Protein AF-A0A969EH02-F1 (afdb_monomer)

Radius of gyration: 20.76 Å; Cα contacts (8 Å, |Δi|>4): 161; chains: 1; bounding box: 49×37×55 Å

Solvent-accessible surface area (backbone atoms only — not comparable to full-atom values): 13096 Å² total; per-residue (Å²): 112,70,66,59,53,49,52,52,47,54,47,59,38,55,63,64,69,41,69,62,52,58,53,50,41,51,47,52,45,35,50,52,36,49,51,50,42,54,48,50,62,38,39,40,63,59,56,54,54,49,51,77,70,50,80,76,75,89,84,50,85,89,39,55,70,58,50,54,34,60,78,36,46,67,62,48,52,53,53,51,42,51,54,39,58,47,35,56,81,59,71,48,67,68,56,36,52,51,51,34,54,50,44,54,54,54,49,62,74,41,58,92,77,60,53,74,68,55,58,43,55,49,49,49,38,58,37,47,52,38,48,61,67,70,97,80,71,59,82,84,32,70,63,56,53,49,21,52,50,32,48,51,48,50,51,53,51,51,33,51,46,28,35,51,51,28,48,46,54,74,68,34,66,45,55,76,69,48,51,46,57,57,52,48,61,49,46,72,80,65,46,30,77,91,52,47,91,80,48,79,86,48,50,68,55,43,51,51,53,52,49,52,50,42,52,46,26,44,50,51,22,52,55,51,48,52,54,48,48,39,71,76,73,44,84,128

Sequence (236 aa):
MKDVKQKILNYCDFLWISQDIRLTSTWVVRLTYLFAICKILLSWPVSLNIVDISEFSQAKLYSFPLRWITERIELFLIVFIALMAFSIYRSSYLIKVIILLFGILYFRIHISIINGADAVVLALFSLAILLDPPKHYKPGSWPVFLSNSALLLARIHITTLYFVSGADKLLSAAWRSGKAIDYLSQIDYLFNPHLISIYPTHPIIHFVVAWVVILFELFFSWFGLNDFENLFFGPV

Foldseek 3Di:
DVVVVVVVLVVLLVCVPDPVLLVVLLVLLLVLLVVVLVVCQFQVVVLLVLLVPDPPPPPDPVCVVLVVCSVVVVVLSVVLNVLSVVCSVPNDLVSLVVNLVSLVSSCVSCVVPDDPVSVLSSVSSVLSSLCNDDPDDDRPDPSSVSNVVSVVCNLVVLLVSLQVVLVCCVVPPCNVVVVVLVVLLVCLVSTDPVCSVVDDNDSVVSVVVVVVSSVCSNVVSVVSVVVVCCSPVNDD

Secondary structure (DSSP, 8-state):
-HHHHHHHHHHHHHHHH-HHHHHHHHHHHHHHHHHHHHHHHHTHHHHHHHHHH----S--GGGHHHHHHHHTHHHHHHHHHHHHHHHHHS--HHHHHHHHHHHHHHHHHTTTT--HHHHHHHHHHHHHHHSS--TTPPTT-HHHHHHHHHHHHHHHHHHHHHHHHHHHHHHSHHHHTSHHHHHHHTGGGGS-TTTGGGS---HHHHHHHHHHHHHHHHHHHHHHHHHHHHHHH---

Mean predicted aligned error: 9.83 Å

Nearest PDB structures (foldseek):
  1jv6-assembly1_A  TM=2.685E-01  e=1.786E+00  Halobacterium salinarum
  6sxc-assembly1_A  TM=1.606E-01  e=7.418E+00  Magnetococcus marinus MC-1

Structure (mmCIF, N/CA/C/O backbone):
data_AF-A0A969EH02-F1
#
_entry.id   AF-A0A969EH02-F1
#
loop_
_atom_site.group_PDB
_atom_site.id
_atom_site.type_symbol
_atom_site.label_atom_id
_atom_site.label_alt_id
_atom_site.label_comp_id
_atom_site.label_asym_id
_atom_site.label_entity_id
_atom_site.label_seq_id
_atom_site.pdbx_PDB_ins_code
_atom_site.Cartn_x
_atom_site.Cartn_y
_atom_site.Cartn_z
_atom_site.occupancy
_atom_site.B_iso_or_equiv
_atom_site.auth_seq_id
_atom_site.auth_comp_id
_atom_site.auth_asym_id
_atom_site.auth_atom_id
_atom_site.pdbx_PDB_model_num
ATOM 1 N N . MET A 1 1 ? -21.965 -21.993 27.121 1.00 52.72 1 MET A N 1
ATOM 2 C CA . MET A 1 1 ? -22.142 -20.854 26.179 1.00 52.72 1 MET A CA 1
ATOM 3 C C . MET A 1 1 ? -22.141 -19.476 26.848 1.00 52.72 1 MET A C 1
ATOM 5 O O . MET A 1 1 ? -21.490 -18.595 26.303 1.00 52.72 1 MET A O 1
ATOM 9 N N . LYS A 1 2 ? -22.815 -19.254 27.993 1.00 52.16 2 LYS A N 1
ATOM 10 C CA . LYS A 1 2 ? -22.806 -17.940 28.680 1.00 52.16 2 LYS A CA 1
ATOM 11 C C . LYS A 1 2 ? -21.403 -17.499 29.141 1.00 52.16 2 LYS A C 1
ATOM 13 O O . LYS A 1 2 ? -21.032 -16.364 28.869 1.00 52.16 2 LYS A O 1
ATOM 18 N N . ASP A 1 3 ? -20.592 -18.408 29.684 1.00 63.59 3 ASP A N 1
ATOM 19 C CA . ASP A 1 3 ? -19.213 -18.091 30.109 1.00 63.59 3 ASP A CA 1
ATOM 20 C C . ASP A 1 3 ? -18.265 -17.743 28.962 1.00 63.59 3 ASP A C 1
ATOM 22 O O . ASP A 1 3 ? -17.423 -16.860 29.094 1.00 63.59 3 ASP A O 1
ATOM 26 N N . VAL A 1 4 ? -18.416 -18.397 27.808 1.00 60.69 4 VAL A N 1
ATOM 27 C CA . VAL A 1 4 ? -17.604 -18.100 26.617 1.00 60.69 4 VAL A CA 1
ATOM 28 C C . VAL A 1 4 ? -17.931 -16.701 26.102 1.00 60.69 4 VAL A C 1
ATOM 30 O O . VAL A 1 4 ? -17.031 -15.921 25.811 1.00 60.69 4 VAL A O 1
ATOM 33 N N . LYS A 1 5 ? -19.221 -16.344 26.068 1.00 57.94 5 LYS A N 1
ATOM 34 C CA . LYS A 1 5 ? -19.669 -15.007 25.668 1.00 57.94 5 LYS A CA 1
ATOM 35 C C . LYS A 1 5 ? -19.137 -13.929 26.620 1.00 57.94 5 LYS A C 1
ATOM 37 O O . LYS A 1 5 ? -18.683 -12.891 26.151 1.00 57.94 5 LYS A O 1
ATOM 42 N N . GLN A 1 6 ? -19.135 -14.200 27.928 1.00 60.50 6 GLN A N 1
ATOM 43 C CA . GLN A 1 6 ? -18.614 -13.281 28.942 1.00 60.50 6 GLN A CA 1
ATOM 44 C C . GLN A 1 6 ? -17.087 -13.127 28.863 1.00 60.50 6 GLN A C 1
ATOM 46 O O . GLN A 1 6 ? -16.585 -12.011 28.945 1.00 60.50 6 GLN A O 1
ATOM 51 N N . LYS A 1 7 ? -16.343 -14.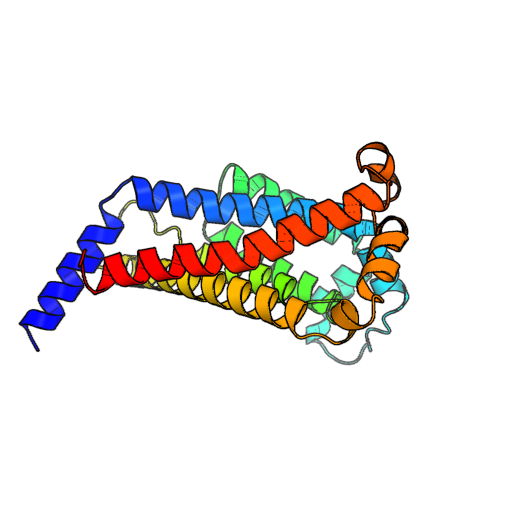219 28.633 1.00 61.00 7 LYS A N 1
ATOM 52 C CA . LYS A 1 7 ? -14.889 -14.166 28.408 1.00 61.00 7 LYS A CA 1
ATOM 53 C C . LYS A 1 7 ? -14.527 -13.380 27.145 1.00 61.00 7 LYS A C 1
ATOM 55 O O . LYS A 1 7 ? -13.611 -12.569 27.195 1.00 61.00 7 LYS A O 1
ATOM 60 N N . ILE A 1 8 ? -15.267 -13.569 26.049 1.00 58.78 8 ILE A N 1
ATOM 61 C CA . ILE A 1 8 ? -15.064 -12.815 24.801 1.00 58.78 8 ILE A CA 1
ATOM 62 C C . ILE A 1 8 ? -15.351 -11.322 25.013 1.00 58.78 8 ILE A C 1
ATOM 64 O O . ILE A 1 8 ? -14.557 -10.493 24.585 1.00 58.78 8 ILE A O 1
ATOM 68 N N . LEU A 1 9 ? -16.441 -10.973 25.707 1.00 57.72 9 LEU A N 1
ATOM 69 C CA . LEU A 1 9 ? -16.776 -9.579 26.033 1.00 57.72 9 LEU A CA 1
ATOM 70 C C . LEU A 1 9 ? -15.688 -8.914 26.885 1.00 57.72 9 LEU A C 1
ATOM 72 O O . LEU A 1 9 ? -15.181 -7.864 26.503 1.00 57.72 9 LEU A O 1
ATOM 76 N N . ASN A 1 10 ? -15.256 -9.574 27.962 1.00 60.56 10 ASN A N 1
ATOM 77 C CA . ASN A 1 10 ? -14.182 -9.071 28.820 1.00 60.56 10 ASN A CA 1
ATOM 78 C C . ASN A 1 10 ? -12.860 -8.894 28.048 1.00 60.56 10 ASN A C 1
ATOM 80 O O . ASN A 1 10 ? -12.113 -7.958 28.315 1.00 60.56 10 ASN A O 1
ATOM 84 N N . TYR A 1 11 ? -12.576 -9.761 27.072 1.00 59.78 11 TYR A N 1
ATOM 85 C CA . TYR A 1 11 ? -11.383 -9.674 26.228 1.00 59.78 11 TYR A CA 1
ATOM 86 C C . TYR A 1 11 ? -11.465 -8.543 25.191 1.00 59.78 11 TYR A C 1
ATOM 88 O O . TYR A 1 11 ? -10.492 -7.819 24.978 1.00 59.78 11 TYR A O 1
ATOM 96 N N . CYS A 1 12 ? -12.632 -8.346 24.568 1.00 54.78 12 CYS A N 1
ATOM 97 C CA . CYS A 1 12 ? -12.875 -7.226 23.658 1.00 54.78 12 CYS A CA 1
ATOM 98 C C . CYS A 1 12 ? -12.770 -5.873 24.372 1.00 54.78 12 CYS A C 1
ATOM 100 O O . CYS A 1 12 ? -12.244 -4.922 23.792 1.00 54.78 12 CYS A O 1
ATOM 102 N N . ASP A 1 13 ? -13.232 -5.798 25.619 1.00 53.81 13 ASP A N 1
ATOM 103 C CA . ASP A 1 13 ? -13.079 -4.606 26.447 1.00 53.81 13 ASP A CA 1
ATOM 104 C C . ASP A 1 13 ? -11.610 -4.416 26.877 1.00 53.81 13 ASP A C 1
ATOM 106 O O . ASP A 1 13 ? -11.087 -3.306 26.789 1.00 53.81 13 ASP A O 1
ATOM 110 N N . PHE A 1 14 ? -10.893 -5.491 27.229 1.00 54.56 14 PHE A N 1
ATOM 111 C CA . PHE A 1 14 ? -9.471 -5.445 27.602 1.00 54.56 14 PHE A CA 1
ATOM 112 C C . PHE A 1 14 ? -8.552 -4.953 26.467 1.00 54.56 14 PHE A C 1
ATOM 114 O O . PHE A 1 14 ? -7.690 -4.107 26.700 1.00 54.56 14 PHE A O 1
ATOM 121 N N . LEU A 1 15 ? -8.758 -5.423 25.231 1.00 54.81 15 LEU A N 1
ATOM 122 C CA . LEU A 1 15 ? -7.960 -5.009 24.066 1.00 54.81 15 LEU A CA 1
ATOM 123 C C . LEU A 1 15 ? -8.172 -3.542 23.660 1.00 54.81 15 LEU A C 1
ATOM 125 O O . LEU A 1 15 ? -7.295 -2.950 23.041 1.00 54.81 15 LEU A O 1
ATOM 129 N N . TRP A 1 16 ? -9.323 -2.944 23.969 1.00 53.12 16 TRP A N 1
ATOM 130 C CA . TRP A 1 16 ? -9.605 -1.561 23.574 1.00 53.12 16 TRP A CA 1
ATOM 131 C C . TRP A 1 16 ? -9.210 -0.537 24.646 1.00 53.12 16 TRP A C 1
ATOM 133 O O . TRP A 1 16 ? -8.907 0.612 24.324 1.00 53.12 16 TRP A O 1
ATOM 143 N N . ILE A 1 17 ? -9.195 -0.939 25.922 1.00 53.34 17 ILE A N 1
ATOM 144 C CA . ILE A 1 17 ? -8.929 -0.035 27.050 1.00 53.34 17 ILE A CA 1
ATOM 145 C C . ILE A 1 17 ? -7.445 0.365 27.151 1.00 53.34 17 ILE A C 1
ATOM 147 O O . ILE A 1 17 ? -7.148 1.417 27.724 1.00 53.34 17 ILE A O 1
ATOM 151 N N . SER A 1 18 ? -6.502 -0.384 26.567 1.00 58.81 18 SER A N 1
ATOM 152 C CA . SER A 1 18 ? -5.097 0.035 26.595 1.00 58.81 18 SER A CA 1
ATOM 153 C C . SER A 1 18 ? -4.837 1.164 25.586 1.00 58.81 18 SER A C 1
ATOM 155 O O . SER A 1 18 ? -5.006 1.022 24.372 1.00 58.81 18 SER A O 1
ATOM 157 N N . GLN A 1 19 ? -4.407 2.327 26.090 1.00 62.69 19 GLN A N 1
ATOM 158 C CA . GLN A 1 19 ? -3.995 3.470 25.262 1.00 62.69 19 GLN A CA 1
ATOM 159 C C . GLN A 1 19 ? -2.941 3.079 24.210 1.00 62.69 19 GLN A C 1
ATOM 161 O O . GLN A 1 19 ? -2.927 3.649 23.115 1.00 62.69 19 GLN A O 1
ATOM 166 N N . ASP A 1 20 ? -2.128 2.067 24.513 1.00 66.81 20 ASP A N 1
ATOM 167 C CA . ASP A 1 20 ? -1.081 1.540 23.643 1.00 66.81 20 ASP A CA 1
ATOM 168 C C . ASP A 1 20 ? -1.634 1.002 22.319 1.00 66.81 20 ASP A C 1
ATOM 170 O O . ASP A 1 20 ? -1.136 1.367 21.257 1.00 66.81 20 ASP A O 1
ATOM 174 N N . ILE A 1 21 ? -2.728 0.228 22.334 1.00 67.12 21 ILE A N 1
ATOM 175 C CA . ILE A 1 21 ? -3.291 -0.377 21.111 1.00 67.12 21 ILE A CA 1
ATOM 176 C C . ILE A 1 21 ? -3.846 0.690 20.159 1.00 67.12 21 ILE A C 1
ATOM 178 O O . ILE A 1 21 ? -3.720 0.587 18.929 1.00 67.12 21 ILE A O 1
ATOM 182 N N . ARG A 1 22 ? -4.417 1.764 20.708 1.00 69.44 22 ARG A N 1
ATOM 183 C CA . ARG A 1 22 ? -4.888 2.898 19.908 1.00 69.44 22 ARG A CA 1
ATOM 184 C C . ARG A 1 22 ? -3.733 3.676 19.277 1.00 69.44 22 ARG A C 1
ATOM 186 O O . ARG A 1 22 ? -3.825 4.115 18.126 1.00 69.44 22 ARG A O 1
ATOM 193 N N . LEU A 1 23 ? -2.642 3.846 20.019 1.00 75.75 23 LEU A N 1
ATOM 194 C CA . LEU A 1 23 ? -1.435 4.472 19.497 1.00 75.75 23 LEU A CA 1
ATOM 195 C C . LEU A 1 23 ? -0.859 3.621 18.356 1.00 75.75 23 LEU A C 1
ATOM 197 O O . LEU A 1 23 ? -0.613 4.143 17.269 1.00 75.75 23 LEU A O 1
ATOM 201 N N . THR A 1 24 ? -0.730 2.306 18.564 1.00 78.12 24 THR A N 1
ATOM 202 C CA . THR A 1 24 ? -0.212 1.360 17.568 1.00 78.12 24 THR A CA 1
ATOM 203 C C . THR A 1 24 ? -1.048 1.356 16.291 1.00 78.12 24 THR A C 1
ATOM 205 O O . THR A 1 24 ? -0.493 1.502 15.208 1.00 78.12 24 THR A O 1
ATOM 208 N N . SER A 1 25 ? -2.376 1.248 16.386 1.00 78.38 25 SER A N 1
ATOM 209 C CA . SER A 1 25 ? -3.267 1.269 15.210 1.00 78.38 25 SER A CA 1
ATOM 210 C C . SER A 1 25 ? -3.162 2.576 14.418 1.00 78.38 25 SER A C 1
ATOM 212 O O . SER A 1 25 ? -3.081 2.553 13.188 1.00 78.38 25 SER A O 1
ATOM 214 N N . THR A 1 26 ? -3.064 3.716 15.108 1.00 83.81 26 THR A N 1
ATOM 215 C CA . THR A 1 26 ? -2.841 5.021 14.467 1.00 83.81 26 THR A CA 1
ATOM 216 C C . THR A 1 26 ? -1.501 5.061 13.729 1.00 83.81 26 THR A C 1
ATOM 218 O O . THR A 1 26 ? -1.436 5.533 12.592 1.00 83.81 26 THR A O 1
ATOM 221 N N . TRP A 1 27 ? -0.431 4.551 14.344 1.00 84.88 27 TRP A N 1
ATOM 222 C CA . TRP A 1 27 ? 0.885 4.468 13.709 1.00 84.88 27 TRP A CA 1
ATOM 223 C C . TRP A 1 27 ? 0.891 3.534 12.504 1.00 84.88 27 TRP A C 1
ATOM 225 O O . TRP A 1 27 ? 1.420 3.920 11.469 1.00 84.88 27 TRP A O 1
ATOM 235 N N . VAL A 1 28 ? 0.247 2.368 12.587 1.00 84.88 28 VAL A N 1
ATOM 236 C CA . VAL A 1 28 ? 0.120 1.434 11.456 1.00 84.88 28 VAL A CA 1
ATOM 237 C C . VAL A 1 28 ? -0.535 2.121 10.260 1.00 84.88 28 VAL A C 1
ATOM 239 O O . VAL A 1 28 ? -0.013 2.055 9.147 1.00 84.88 28 VAL A O 1
ATOM 242 N N . VAL A 1 29 ? -1.632 2.849 10.480 1.00 88.31 29 VAL A N 1
ATOM 243 C CA . VAL A 1 29 ? -2.318 3.596 9.415 1.00 88.31 29 VAL A CA 1
ATOM 244 C C . VAL A 1 29 ? -1.414 4.688 8.826 1.00 88.31 29 VAL A C 1
ATOM 246 O O . VAL A 1 29 ? -1.282 4.789 7.608 1.00 88.31 29 VAL A O 1
ATOM 249 N N . ARG A 1 30 ? -0.739 5.478 9.672 1.00 91.62 30 ARG A N 1
ATOM 250 C CA . ARG A 1 30 ? 0.183 6.541 9.227 1.00 91.62 30 ARG A CA 1
ATOM 251 C C . ARG A 1 30 ? 1.370 5.998 8.436 1.00 91.62 30 ARG A C 1
ATOM 253 O O . ARG A 1 30 ? 1.717 6.566 7.405 1.00 91.62 30 ARG A O 1
ATOM 260 N N . LEU A 1 31 ? 1.968 4.904 8.899 1.00 90.25 31 LEU A N 1
ATOM 261 C CA . LEU A 1 31 ? 3.081 4.238 8.226 1.00 90.25 31 LEU A CA 1
ATOM 262 C C . LEU A 1 31 ? 2.639 3.626 6.897 1.00 90.25 31 LEU A C 1
ATOM 264 O O . LEU A 1 31 ? 3.382 3.711 5.927 1.00 90.25 31 LEU A O 1
ATOM 268 N N . THR A 1 32 ? 1.416 3.095 6.819 1.00 90.88 32 THR A N 1
ATOM 269 C CA . THR A 1 32 ? 0.838 2.612 5.555 1.00 90.88 32 THR A CA 1
ATOM 270 C C . THR A 1 32 ? 0.730 3.750 4.536 1.00 90.88 32 THR A C 1
ATOM 272 O O . THR A 1 32 ? 1.127 3.581 3.385 1.00 90.88 32 THR A O 1
ATOM 275 N N . TYR A 1 33 ? 0.252 4.930 4.948 1.00 94.94 33 TYR A N 1
ATOM 276 C CA . TYR A 1 33 ? 0.190 6.101 4.065 1.00 94.94 33 TYR A CA 1
ATOM 277 C C . TYR A 1 33 ? 1.571 6.601 3.657 1.00 94.94 33 TYR A C 1
ATOM 279 O O . TYR A 1 33 ? 1.785 6.887 2.484 1.00 94.94 33 TYR A O 1
ATOM 287 N N . LEU A 1 34 ? 2.515 6.672 4.597 1.00 94.31 34 LEU A N 1
ATOM 288 C CA . LEU A 1 34 ? 3.887 7.072 4.297 1.00 94.31 34 LEU A CA 1
ATOM 289 C C . LEU A 1 34 ? 4.532 6.117 3.286 1.00 94.31 34 LEU A C 1
ATOM 291 O O . LEU A 1 34 ? 5.096 6.564 2.291 1.00 94.31 34 LEU A O 1
ATOM 295 N N . PHE A 1 35 ? 4.384 4.810 3.502 1.00 92.19 35 PHE A N 1
ATOM 296 C CA . PHE A 1 35 ? 4.869 3.783 2.588 1.00 92.19 35 PHE A CA 1
ATOM 297 C C . PHE A 1 35 ? 4.257 3.928 1.190 1.00 92.19 35 PHE A C 1
ATOM 299 O O . PHE A 1 35 ? 4.985 3.922 0.199 1.00 92.19 35 PHE A O 1
ATOM 306 N N . ALA A 1 36 ? 2.938 4.118 1.100 1.00 93.94 36 ALA A N 1
ATOM 307 C CA . ALA A 1 36 ? 2.254 4.313 -0.174 1.00 93.94 36 ALA A CA 1
ATOM 308 C C . ALA A 1 36 ? 2.706 5.594 -0.898 1.00 93.94 36 ALA A C 1
ATOM 310 O O . ALA A 1 36 ? 2.917 5.559 -2.108 1.00 93.94 36 ALA A O 1
ATOM 311 N N . ILE A 1 37 ? 2.922 6.702 -0.176 1.00 96.00 37 ILE A N 1
ATOM 312 C CA . ILE A 1 37 ? 3.481 7.941 -0.743 1.00 96.00 37 ILE A CA 1
ATOM 313 C C . ILE A 1 37 ? 4.871 7.681 -1.322 1.00 96.00 37 ILE A C 1
ATOM 315 O O . ILE A 1 37 ? 5.114 8.004 -2.484 1.00 96.00 37 ILE A O 1
ATOM 319 N N . CYS A 1 38 ? 5.772 7.080 -0.537 1.00 91.69 38 CYS A N 1
ATOM 320 C CA . CYS A 1 38 ? 7.117 6.750 -1.001 1.00 91.69 38 CYS A CA 1
ATOM 321 C C . CYS A 1 38 ? 7.055 5.874 -2.251 1.00 91.69 38 CYS A C 1
ATOM 323 O O . CYS A 1 38 ? 7.714 6.176 -3.240 1.00 91.69 38 CYS A O 1
ATOM 325 N N . LYS A 1 39 ? 6.208 4.841 -2.244 1.00 90.19 39 LYS A N 1
ATOM 326 C CA . LYS A 1 39 ? 6.023 3.967 -3.398 1.00 90.19 39 LYS A CA 1
ATOM 327 C C . LYS A 1 39 ? 5.589 4.740 -4.643 1.00 90.19 39 LYS A C 1
ATOM 329 O O . LYS A 1 39 ? 6.248 4.605 -5.665 1.00 90.19 39 LYS A O 1
ATOM 334 N N . ILE A 1 40 ? 4.549 5.571 -4.551 1.00 93.06 40 ILE A N 1
ATOM 335 C CA . ILE A 1 40 ? 4.038 6.342 -5.696 1.00 93.06 40 ILE A CA 1
ATOM 336 C C . ILE A 1 40 ? 5.099 7.307 -6.239 1.00 93.06 40 ILE A C 1
ATOM 338 O O . ILE A 1 40 ? 5.244 7.430 -7.451 1.00 93.06 40 ILE A O 1
ATOM 342 N N . LEU A 1 41 ? 5.861 7.974 -5.365 1.00 92.56 41 LEU A N 1
ATOM 343 C CA . LEU A 1 41 ? 6.942 8.876 -5.782 1.00 92.56 41 LEU A CA 1
ATOM 344 C C . LEU A 1 41 ? 8.065 8.134 -6.519 1.00 92.56 41 LEU A C 1
ATOM 346 O O . LEU A 1 41 ? 8.598 8.639 -7.511 1.00 92.56 41 LEU A O 1
ATOM 350 N N . LEU A 1 42 ? 8.410 6.935 -6.046 1.00 87.62 42 LEU A N 1
ATOM 351 C CA . LEU A 1 42 ? 9.426 6.086 -6.662 1.00 87.62 42 LEU A CA 1
ATOM 352 C C . LEU A 1 42 ? 8.951 5.501 -7.996 1.00 87.62 42 LEU A C 1
ATOM 354 O O . LEU A 1 42 ? 9.708 5.504 -8.961 1.00 87.62 42 LEU A O 1
ATOM 358 N N . SER A 1 43 ? 7.693 5.063 -8.077 1.00 87.50 43 SER A N 1
ATOM 359 C CA . SER A 1 43 ? 7.087 4.487 -9.283 1.00 87.50 43 SER A CA 1
ATOM 360 C C . SER A 1 43 ? 6.417 5.527 -10.188 1.00 87.50 43 SER A C 1
ATOM 362 O O . SER A 1 43 ? 5.611 5.167 -11.051 1.00 87.50 43 SER A O 1
ATOM 364 N N . TRP A 1 44 ? 6.702 6.817 -9.991 1.00 92.31 44 TRP A N 1
ATOM 365 C CA . TRP A 1 44 ? 6.051 7.897 -10.733 1.00 92.31 44 TRP A CA 1
ATOM 366 C C . TRP A 1 44 ? 6.219 7.754 -12.251 1.00 92.31 44 TRP A C 1
ATOM 368 O O . TRP A 1 44 ? 5.203 7.738 -12.946 1.00 92.31 44 TRP A O 1
ATOM 378 N N . PRO A 1 45 ? 7.440 7.557 -12.799 1.00 89.50 45 PRO A N 1
ATOM 379 C CA . PRO A 1 45 ? 7.615 7.445 -14.250 1.00 89.50 45 PRO A CA 1
ATOM 380 C C . PRO A 1 45 ? 6.926 6.203 -14.823 1.00 89.50 45 PRO A C 1
ATOM 382 O O . PRO A 1 45 ? 6.351 6.244 -15.905 1.00 89.50 45 PRO A O 1
ATOM 385 N N . VAL A 1 46 ? 6.928 5.105 -14.062 1.00 88.62 46 VAL A N 1
ATOM 386 C CA . VAL A 1 46 ? 6.243 3.861 -14.435 1.00 88.62 46 VAL A CA 1
ATOM 387 C C . VAL A 1 46 ? 4.737 4.094 -14.570 1.00 88.62 46 VAL A C 1
ATOM 389 O O . VAL A 1 46 ? 4.122 3.602 -15.512 1.00 88.62 46 VAL A O 1
ATOM 392 N N . SER A 1 47 ? 4.160 4.895 -13.671 1.00 90.25 47 SER A N 1
ATOM 393 C CA . SER A 1 47 ? 2.735 5.243 -13.698 1.00 90.25 47 SER A CA 1
ATOM 394 C C . SER A 1 47 ? 2.359 6.003 -14.974 1.00 90.25 47 SER A C 1
ATOM 396 O O . SER A 1 47 ? 1.303 5.739 -15.542 1.00 90.25 47 SER A O 1
ATOM 398 N N . LEU A 1 48 ? 3.225 6.913 -15.439 1.00 90.69 48 LEU A N 1
ATOM 399 C CA . LEU A 1 48 ? 3.027 7.658 -16.689 1.00 90.69 48 LEU A CA 1
ATOM 400 C C . LEU A 1 48 ? 3.095 6.723 -17.903 1.00 90.69 48 LEU A C 1
ATOM 402 O O . LEU A 1 48 ? 2.156 6.659 -18.691 1.00 90.69 48 LEU A O 1
ATOM 406 N N . ASN A 1 49 ? 4.147 5.905 -17.977 1.00 89.25 49 ASN A N 1
ATOM 407 C CA . ASN A 1 49 ? 4.371 5.000 -19.106 1.00 89.25 49 ASN A CA 1
ATOM 408 C C . ASN A 1 49 ? 3.251 3.957 -19.266 1.00 89.25 49 ASN A C 1
ATOM 410 O O . ASN A 1 49 ? 2.885 3.600 -20.383 1.00 89.25 49 ASN A O 1
ATOM 414 N N . ILE A 1 50 ? 2.692 3.450 -18.161 1.00 86.75 50 ILE A N 1
ATOM 415 C CA . ILE A 1 50 ? 1.582 2.486 -18.215 1.00 86.75 50 ILE A CA 1
ATOM 416 C C . ILE A 1 50 ? 0.355 3.102 -18.870 1.00 86.75 50 ILE A C 1
ATOM 418 O O . ILE A 1 50 ? -0.314 2.430 -19.653 1.00 86.75 50 ILE A O 1
ATOM 422 N N . VAL A 1 51 ? 0.049 4.359 -18.554 1.00 85.56 51 VAL A N 1
ATOM 423 C CA . VAL A 1 51 ? -1.103 5.059 -19.127 1.00 85.56 51 VAL A CA 1
ATOM 424 C C . VAL A 1 51 ? -0.921 5.269 -20.630 1.00 85.56 51 VAL A C 1
ATOM 426 O O . VAL A 1 51 ? -1.874 5.060 -21.374 1.00 85.56 51 VAL A O 1
ATOM 429 N N . ASP A 1 52 ? 0.297 5.567 -21.082 1.00 81.81 52 ASP A N 1
ATOM 430 C CA . ASP A 1 52 ? 0.596 5.744 -22.509 1.00 81.81 52 ASP A CA 1
ATOM 431 C C . ASP A 1 52 ? 0.469 4.441 -23.316 1.00 81.81 52 ASP A C 1
ATOM 433 O O . ASP A 1 52 ? 0.081 4.459 -24.483 1.00 81.81 52 ASP A O 1
ATOM 437 N N . ILE A 1 53 ? 0.779 3.297 -22.696 1.00 79.81 53 ILE A N 1
ATOM 438 C CA . ILE A 1 53 ? 0.745 1.974 -23.346 1.00 79.81 53 ILE A CA 1
ATOM 439 C C . ILE A 1 53 ? -0.645 1.324 -23.256 1.00 79.81 53 ILE A C 1
ATOM 441 O O . ILE A 1 53 ? -0.991 0.450 -24.054 1.00 79.81 53 ILE A O 1
ATOM 445 N N . SER A 1 54 ? -1.451 1.696 -22.264 1.00 74.31 54 SER A N 1
ATOM 446 C CA . SER A 1 54 ? -2.725 1.028 -22.008 1.00 74.31 54 SER A CA 1
ATOM 447 C C . SER A 1 54 ? -3.830 1.541 -22.927 1.00 74.31 54 SER A C 1
ATOM 449 O O . SER A 1 54 ? -4.369 2.635 -22.773 1.00 74.31 54 SER A O 1
ATOM 451 N N . GLU A 1 55 ? -4.258 0.680 -23.849 1.00 67.56 55 GLU A N 1
ATOM 452 C CA . GLU A 1 55 ? -5.491 0.870 -24.607 1.00 67.56 55 GLU A CA 1
ATOM 453 C C . GLU A 1 55 ? -6.704 0.677 -23.682 1.00 67.56 55 GLU A C 1
ATOM 455 O O . GLU A 1 55 ? -7.333 -0.384 -23.629 1.00 67.56 55 GLU A O 1
ATOM 460 N N . PHE A 1 56 ? -7.052 1.703 -22.902 1.00 65.62 56 PHE A N 1
ATOM 461 C CA . PHE A 1 56 ? -8.301 1.705 -22.149 1.00 65.62 56 PHE A CA 1
ATOM 462 C C . PHE A 1 56 ? -9.483 1.767 -23.129 1.00 65.62 56 PHE A C 1
ATOM 464 O O . PHE A 1 56 ? -9.947 2.834 -23.528 1.00 65.62 56 PHE A O 1
ATOM 471 N N . SER A 1 57 ? -9.964 0.585 -23.529 1.00 52.22 57 SER A N 1
ATOM 472 C CA . SER A 1 57 ? -11.128 0.394 -24.398 1.00 52.22 57 SER A CA 1
ATOM 473 C C . SER A 1 57 ? -12.309 1.259 -23.939 1.00 52.22 57 SER A C 1
ATOM 475 O O . SER A 1 57 ? -12.783 1.153 -22.804 1.00 52.22 57 SER A O 1
ATOM 477 N N . GLN A 1 58 ? -12.807 2.106 -24.845 1.00 54.81 58 GLN A N 1
ATOM 478 C CA . GLN A 1 58 ? -13.821 3.146 -24.615 1.00 54.81 58 GLN A CA 1
ATOM 479 C C . GLN A 1 58 ? -15.222 2.632 -24.198 1.00 54.81 58 GLN A C 1
ATOM 481 O O . GLN A 1 58 ? -16.167 3.412 -24.104 1.00 54.81 58 GLN A O 1
ATOM 486 N N . ALA A 1 59 ? -15.410 1.335 -23.948 1.00 46.03 59 ALA A N 1
ATOM 487 C CA . ALA A 1 59 ? -16.714 0.697 -24.117 1.00 46.03 59 ALA A CA 1
ATOM 488 C C . ALA A 1 59 ? -17.657 0.633 -22.891 1.00 46.03 59 ALA A C 1
ATOM 490 O O . ALA A 1 59 ? -18.701 -0.006 -23.000 1.00 46.03 59 ALA A O 1
ATOM 491 N N . LYS A 1 60 ? -17.385 1.244 -21.724 1.00 56.00 60 LYS A N 1
ATOM 492 C CA . LYS A 1 60 ? -18.336 1.173 -20.580 1.00 56.00 60 LYS A CA 1
ATOM 493 C C . LYS A 1 60 ? -18.428 2.456 -19.760 1.00 56.00 60 LYS A C 1
ATOM 495 O O . LYS A 1 60 ? -17.417 2.959 -19.310 1.00 56.00 60 LYS A O 1
ATOM 500 N N . LEU A 1 61 ? -19.653 2.893 -19.446 1.00 48.72 61 LEU A N 1
ATOM 501 C CA . LEU A 1 61 ? -19.982 4.060 -18.602 1.00 48.72 61 LEU A CA 1
ATOM 502 C C . LEU A 1 61 ? -19.273 4.067 -17.225 1.00 48.72 61 LEU A C 1
ATOM 504 O O . LEU A 1 61 ? -18.992 5.124 -16.668 1.00 48.72 61 LEU A O 1
ATOM 508 N N . TYR A 1 62 ? -18.926 2.886 -16.698 1.00 56.06 62 TYR A N 1
ATOM 509 C CA . TYR A 1 62 ? -18.131 2.712 -15.472 1.00 56.06 62 TYR A CA 1
ATOM 510 C C . TYR A 1 62 ? -16.651 3.124 -15.618 1.00 56.06 62 TYR A C 1
ATOM 512 O O . TYR A 1 62 ? -15.908 3.087 -14.640 1.00 56.06 62 TYR A O 1
ATOM 520 N N . SER A 1 63 ? -16.211 3.523 -16.816 1.00 67.00 63 SER A N 1
ATOM 521 C CA . SER A 1 63 ? -14.850 3.983 -17.089 1.00 67.00 63 SER A CA 1
ATOM 522 C C . SER A 1 63 ? -14.647 5.476 -16.859 1.00 67.00 63 SER A C 1
ATOM 524 O O . SER A 1 63 ? -13.505 5.899 -16.915 1.00 67.00 63 SER A O 1
ATOM 526 N N . PHE A 1 64 ? -15.678 6.287 -16.578 1.00 77.38 64 PHE A N 1
ATOM 527 C CA . PHE A 1 64 ? -15.498 7.743 -16.449 1.00 77.38 64 PHE A CA 1
ATOM 528 C C . PHE A 1 64 ? -14.401 8.164 -15.449 1.00 77.38 64 PHE A C 1
ATOM 530 O O . PHE A 1 64 ? -13.501 8.899 -15.860 1.00 77.38 64 PHE A O 1
ATOM 537 N N . PRO A 1 65 ? -14.391 7.693 -14.180 1.00 82.06 65 PRO A N 1
ATOM 538 C CA . PRO A 1 65 ? -13.314 8.049 -13.257 1.00 82.06 65 PRO A CA 1
ATOM 539 C C . PRO A 1 65 ? -11.962 7.522 -13.741 1.00 82.06 65 PRO A C 1
ATOM 541 O O . PRO A 1 65 ? -10.959 8.209 -13.611 1.00 82.06 65 PRO A O 1
ATOM 544 N N . LEU A 1 66 ? -11.934 6.340 -14.359 1.00 82.88 66 LEU A N 1
ATOM 545 C CA . LEU A 1 66 ? -10.705 5.751 -14.882 1.00 82.88 66 LEU A CA 1
ATOM 546 C C . LEU A 1 66 ? -10.147 6.562 -16.062 1.00 82.88 66 LEU A C 1
ATOM 548 O O . LEU A 1 66 ? -8.956 6.831 -16.098 1.00 82.88 66 LEU A O 1
ATOM 552 N N . ARG A 1 67 ? -11.019 7.017 -16.966 1.00 83.44 67 ARG A N 1
ATOM 553 C CA . ARG A 1 67 ? -10.693 7.843 -18.130 1.00 83.44 67 ARG A CA 1
ATOM 554 C C . ARG A 1 67 ? -10.180 9.216 -17.716 1.00 83.44 67 ARG A C 1
ATOM 556 O O . ARG A 1 67 ? -9.185 9.688 -18.255 1.00 83.44 67 ARG A O 1
ATOM 563 N N . TRP A 1 68 ? -10.839 9.853 -16.749 1.00 86.06 68 TRP A N 1
ATOM 564 C CA . TRP A 1 68 ? -10.363 11.127 -16.216 1.00 86.06 68 TRP A CA 1
ATOM 565 C C . TRP A 1 68 ? -8.968 10.978 -1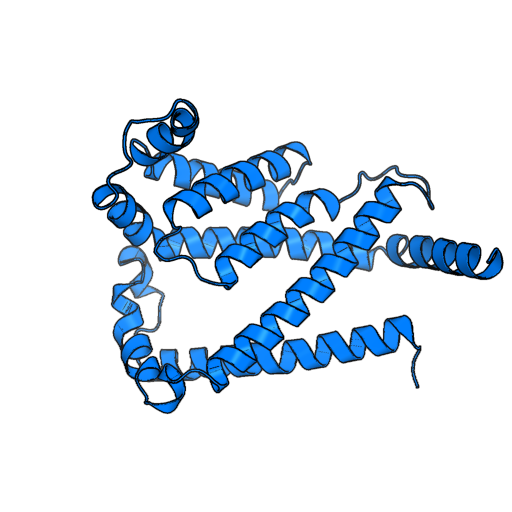5.606 1.00 86.06 68 TRP A C 1
ATOM 567 O O . TRP A 1 68 ? -8.101 11.815 -15.847 1.00 86.06 68 TRP A O 1
ATOM 577 N N . ILE A 1 69 ? -8.728 9.883 -14.874 1.00 87.44 69 ILE A N 1
ATOM 578 C CA . ILE A 1 69 ? -7.408 9.612 -14.305 1.00 87.44 69 ILE A CA 1
ATOM 579 C C . ILE A 1 69 ? -6.376 9.364 -15.400 1.00 87.44 69 ILE A C 1
ATOM 581 O O . ILE A 1 69 ? -5.296 9.926 -15.317 1.00 87.44 69 ILE A O 1
ATOM 585 N N . THR A 1 70 ? -6.676 8.579 -16.433 1.00 85.31 70 THR A N 1
ATOM 586 C CA . THR A 1 70 ? -5.711 8.332 -17.516 1.00 85.31 70 THR A CA 1
ATOM 587 C C . THR A 1 70 ? -5.378 9.616 -18.274 1.00 85.31 70 THR A C 1
ATOM 589 O O . THR A 1 70 ? -4.223 9.873 -18.577 1.00 85.31 70 THR A O 1
ATOM 592 N N . GLU A 1 71 ? -6.356 10.493 -18.508 1.00 89.00 71 GLU A N 1
ATOM 593 C CA . GLU A 1 71 ? -6.113 11.778 -19.179 1.00 89.00 71 GLU A CA 1
ATOM 594 C C . GLU A 1 71 ? -5.354 12.790 -18.295 1.00 89.00 71 GLU A C 1
ATOM 596 O O . GLU A 1 71 ? -4.809 13.773 -18.807 1.00 89.00 71 GLU A O 1
ATOM 601 N N . ARG A 1 72 ? -5.357 12.609 -16.967 1.00 93.00 72 ARG A N 1
ATOM 602 C CA . ARG A 1 72 ? -4.805 13.550 -15.973 1.00 93.00 72 ARG A CA 1
ATOM 603 C C . ARG A 1 72 ? -4.066 12.819 -14.846 1.00 93.00 72 ARG A C 1
ATOM 605 O O . ARG A 1 72 ? -4.240 13.148 -13.669 1.00 93.00 72 ARG A O 1
AT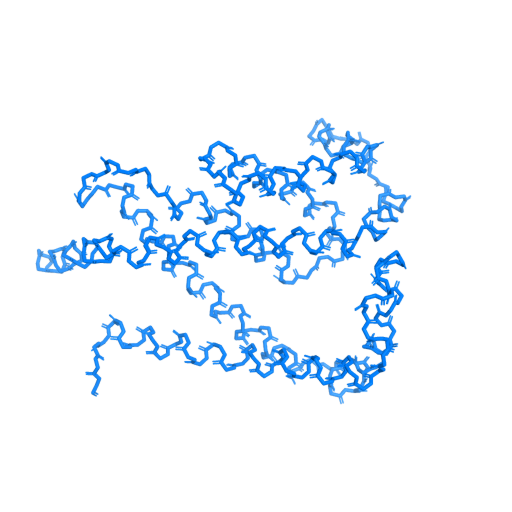OM 612 N N . ILE A 1 73 ? -3.236 11.838 -15.201 1.00 93.56 73 ILE A N 1
ATOM 613 C CA . ILE A 1 73 ? -2.617 10.926 -14.228 1.00 93.56 73 ILE A CA 1
ATOM 614 C C . ILE A 1 73 ? -1.753 11.675 -13.213 1.00 93.56 73 ILE A C 1
ATOM 616 O O . ILE A 1 73 ? -1.858 11.418 -12.018 1.00 93.56 73 ILE A O 1
ATOM 620 N N . GLU A 1 74 ? -0.992 12.678 -13.647 1.00 95.50 74 GLU A N 1
ATOM 621 C CA . GLU A 1 74 ? -0.173 13.506 -12.756 1.00 95.50 74 GLU A CA 1
ATOM 622 C C . GLU A 1 74 ? -1.017 14.199 -11.686 1.00 95.50 74 GLU A C 1
ATOM 624 O O . GLU A 1 74 ? -0.723 14.098 -10.497 1.00 95.50 74 GLU A O 1
ATOM 629 N N . LEU A 1 75 ? -2.113 14.852 -12.092 1.00 96.00 75 LEU A N 1
ATOM 630 C CA . LEU A 1 75 ? -3.013 15.534 -11.164 1.00 96.00 75 LEU A CA 1
ATOM 631 C C . LEU A 1 75 ? -3.629 14.544 -10.173 1.00 96.00 75 LEU A C 1
ATOM 633 O O . LEU A 1 75 ? -3.706 14.837 -8.979 1.00 96.00 75 LEU A O 1
ATOM 637 N N . PHE A 1 76 ? -4.037 13.366 -10.650 1.00 96.12 76 PHE A N 1
ATOM 638 C CA . PHE A 1 76 ? -4.540 12.303 -9.788 1.00 96.12 76 PHE A CA 1
ATOM 639 C C . PHE A 1 76 ? -3.499 11.873 -8.745 1.00 96.12 76 PHE A C 1
ATOM 641 O O . PHE A 1 76 ? -3.831 11.815 -7.561 1.00 96.12 76 PHE A O 1
ATOM 648 N N . LEU A 1 77 ? -2.247 11.629 -9.149 1.00 96.19 77 LEU A N 1
ATOM 649 C CA . LEU A 1 77 ? -1.171 11.233 -8.237 1.00 96.19 77 LEU A CA 1
ATOM 650 C C . LEU A 1 77 ? -0.848 12.336 -7.217 1.00 96.19 77 LEU A C 1
ATOM 652 O O . LEU A 1 77 ? -0.713 12.036 -6.031 1.00 96.19 77 LEU A O 1
ATOM 656 N N . ILE A 1 78 ? -0.796 13.608 -7.637 1.00 97.69 78 ILE A N 1
ATOM 657 C CA . ILE A 1 78 ? -0.589 14.756 -6.733 1.00 97.69 78 ILE A CA 1
ATOM 658 C C . ILE A 1 78 ? -1.699 14.808 -5.680 1.00 97.69 78 ILE A C 1
ATOM 660 O O . ILE A 1 78 ? -1.414 14.880 -4.483 1.00 97.69 78 ILE A O 1
ATOM 664 N N . VAL A 1 79 ? -2.965 14.751 -6.107 1.00 97.38 79 VAL A N 1
ATOM 665 C CA . VAL A 1 79 ? -4.117 14.783 -5.195 1.00 97.38 79 VAL A CA 1
ATOM 666 C C . VAL A 1 79 ? -4.089 13.580 -4.256 1.00 97.38 79 VAL A C 1
ATOM 668 O O . VAL A 1 79 ? -4.346 13.729 -3.060 1.00 97.38 79 VAL A O 1
ATOM 671 N N . PHE A 1 80 ? -3.735 12.398 -4.762 1.00 97.56 80 PHE A N 1
ATOM 672 C CA . PHE A 1 80 ? -3.680 11.192 -3.949 1.00 97.56 80 PHE A CA 1
ATOM 673 C C . PHE A 1 80 ? -2.600 11.277 -2.862 1.00 97.56 80 PHE A C 1
ATOM 675 O O . PHE A 1 80 ? -2.882 11.015 -1.690 1.00 97.56 80 PHE A O 1
ATOM 682 N N . ILE A 1 81 ? -1.389 11.715 -3.224 1.00 97.94 81 ILE A N 1
ATOM 683 C CA . ILE A 1 81 ? -0.299 11.970 -2.273 1.00 97.94 81 ILE A CA 1
ATOM 684 C C . ILE A 1 81 ? -0.719 13.026 -1.253 1.00 97.94 81 ILE A C 1
ATOM 686 O O . ILE A 1 81 ? -0.524 12.819 -0.056 1.00 97.94 81 ILE A O 1
ATOM 690 N N . ALA A 1 82 ? -1.329 14.129 -1.693 1.00 97.81 82 ALA A N 1
ATOM 691 C CA . ALA A 1 82 ? -1.771 15.199 -0.803 1.00 97.81 82 ALA A CA 1
ATOM 692 C C . ALA A 1 82 ? -2.809 14.707 0.221 1.00 97.81 82 ALA A C 1
ATOM 694 O O . ALA A 1 82 ? -2.702 15.031 1.404 1.00 97.81 82 ALA A O 1
ATOM 695 N N . LEU A 1 83 ? -3.771 13.877 -0.199 1.00 97.62 83 LEU A N 1
ATOM 696 C CA . LEU A 1 83 ? -4.758 13.258 0.692 1.00 97.62 83 LEU A CA 1
ATOM 697 C C . LEU A 1 83 ? -4.097 12.359 1.743 1.00 97.62 83 LEU A C 1
ATOM 699 O O . LEU A 1 83 ? -4.421 12.458 2.930 1.00 97.62 83 LEU A O 1
ATOM 703 N N . MET A 1 84 ? -3.156 11.508 1.328 1.00 97.75 84 MET A N 1
ATOM 704 C CA . MET A 1 84 ? -2.417 10.639 2.246 1.00 97.75 84 MET A CA 1
ATOM 705 C C . MET A 1 84 ? -1.545 11.447 3.214 1.00 97.75 84 MET A C 1
ATOM 707 O O . MET A 1 84 ? -1.597 11.206 4.420 1.00 97.75 84 MET A O 1
ATOM 711 N N . ALA A 1 85 ? -0.815 12.452 2.723 1.00 97.12 85 ALA A N 1
ATOM 712 C CA . ALA A 1 85 ? 0.032 13.322 3.536 1.00 97.12 85 ALA A CA 1
ATOM 713 C C . ALA A 1 85 ? -0.794 14.100 4.570 1.00 97.12 85 ALA A C 1
ATOM 715 O O . ALA A 1 85 ? -0.456 14.128 5.755 1.00 97.12 85 ALA A O 1
ATOM 716 N N . PHE A 1 86 ? -1.935 14.653 4.154 1.00 96.62 86 PHE A N 1
ATOM 717 C CA . PHE A 1 86 ? -2.877 15.295 5.066 1.00 96.62 86 PHE A CA 1
ATOM 718 C C . PHE A 1 86 ? -3.400 14.309 6.119 1.00 96.62 86 PHE A C 1
ATOM 720 O O . PHE A 1 86 ? -3.451 14.636 7.307 1.00 96.62 86 PHE A O 1
ATOM 727 N N . SER A 1 87 ? -3.720 13.075 5.715 1.00 94.62 87 SER A N 1
ATOM 728 C CA . SER A 1 87 ? -4.203 12.042 6.631 1.00 94.62 87 SER A CA 1
ATOM 729 C C . SER A 1 87 ? -3.149 11.545 7.628 1.00 94.62 87 SER A C 1
ATOM 731 O O . SER A 1 87 ? -3.537 10.982 8.656 1.00 94.62 87 SER A O 1
ATOM 733 N N . ILE A 1 88 ? -1.849 11.740 7.380 1.00 94.31 88 ILE A N 1
ATOM 734 C CA . ILE A 1 88 ? -0.804 11.459 8.378 1.00 94.31 88 ILE A CA 1
ATOM 735 C C . ILE A 1 88 ? -0.972 12.398 9.579 1.00 94.31 88 ILE A C 1
ATOM 737 O O . ILE A 1 88 ? -0.961 11.947 10.729 1.00 94.31 88 ILE A O 1
ATOM 741 N N . TYR A 1 89 ? -1.196 13.690 9.322 1.00 91.31 89 TYR A N 1
ATOM 742 C CA . TYR A 1 89 ? -1.408 14.689 10.368 1.00 91.31 89 TYR A CA 1
ATOM 743 C C . TYR A 1 89 ? -2.806 14.580 10.986 1.00 91.31 89 TYR A C 1
ATOM 745 O O . TYR A 1 89 ? -2.953 14.447 12.204 1.00 91.31 89 TYR A O 1
ATOM 753 N N . ARG A 1 90 ? -3.842 14.586 10.141 1.00 89.75 90 ARG A N 1
ATOM 754 C CA . ARG A 1 90 ? -5.245 14.582 10.555 1.00 89.75 90 ARG A CA 1
ATOM 755 C C . ARG A 1 90 ? -6.041 13.581 9.735 1.00 89.75 90 ARG A C 1
ATOM 757 O O . ARG A 1 90 ? -6.503 13.873 8.637 1.00 89.75 90 ARG A O 1
ATOM 764 N N . SER A 1 91 ? -6.266 12.411 10.319 1.00 86.62 91 SER A N 1
ATOM 765 C CA . SER A 1 91 ? -7.110 11.396 9.705 1.00 86.62 91 SER A CA 1
ATOM 766 C C . SER A 1 91 ? -8.564 11.550 10.147 1.00 86.62 91 SER A C 1
ATOM 768 O O . SER A 1 91 ? -8.855 11.740 11.327 1.00 86.62 91 SER A O 1
ATOM 770 N N . SER A 1 92 ? -9.487 11.479 9.192 1.00 89.94 92 SER A N 1
ATOM 771 C CA . SER A 1 92 ? -10.925 11.397 9.444 1.00 89.94 92 SER A CA 1
ATOM 772 C C . SER A 1 92 ? -11.498 10.224 8.660 1.00 89.94 92 SER A C 1
ATOM 774 O O . SER A 1 92 ? -10.952 9.853 7.624 1.00 89.94 92 SER A O 1
ATOM 776 N N . TYR A 1 93 ? -12.608 9.652 9.127 1.00 88.50 93 TYR A N 1
ATOM 777 C CA . TYR A 1 93 ? -13.261 8.524 8.456 1.00 88.50 93 TYR A CA 1
ATOM 778 C C . TYR A 1 93 ? -13.504 8.792 6.961 1.00 88.50 93 TYR A C 1
ATOM 780 O O . TYR A 1 93 ? -13.140 7.976 6.118 1.00 88.50 93 TYR A O 1
ATOM 788 N N . LEU A 1 94 ? -14.036 9.975 6.628 1.00 91.88 94 LEU A N 1
ATOM 789 C CA . LEU A 1 94 ? -14.305 10.380 5.247 1.00 91.88 94 LEU A CA 1
ATOM 790 C C . LEU A 1 94 ? -13.028 10.391 4.395 1.00 91.88 94 LEU A C 1
ATOM 792 O O . LEU A 1 94 ? -13.032 9.874 3.283 1.00 91.88 94 LEU A O 1
ATOM 796 N N . ILE A 1 95 ? -11.924 10.921 4.927 1.00 94.56 95 ILE A N 1
ATOM 797 C CA . ILE A 1 95 ? -10.641 10.955 4.212 1.00 94.56 95 ILE A CA 1
ATOM 798 C C . ILE A 1 95 ? -10.135 9.538 3.945 1.00 94.56 95 ILE A C 1
ATOM 800 O O . ILE A 1 95 ? -9.676 9.266 2.843 1.00 94.56 95 ILE A O 1
ATOM 804 N N . LYS A 1 96 ? -10.270 8.613 4.902 1.00 94.25 96 LYS A N 1
ATOM 805 C CA . LYS A 1 96 ? -9.859 7.211 4.715 1.00 94.25 96 LYS A CA 1
ATOM 806 C C . LYS A 1 96 ? -10.672 6.509 3.633 1.00 94.25 96 LYS A C 1
ATOM 808 O O . LYS A 1 96 ? -10.105 5.780 2.828 1.00 94.25 96 LYS A O 1
ATOM 813 N N . VAL A 1 97 ? -11.982 6.762 3.579 1.00 95.06 97 VAL A N 1
ATOM 814 C CA . VAL A 1 97 ? -12.848 6.248 2.506 1.00 95.06 97 VAL A CA 1
ATOM 815 C C . VAL A 1 97 ? -12.406 6.799 1.151 1.00 95.06 97 VAL A C 1
ATOM 817 O O . VAL A 1 97 ? -12.274 6.035 0.200 1.00 95.06 97 VAL A O 1
ATOM 820 N N . ILE A 1 98 ? -12.119 8.101 1.060 1.00 96.31 98 ILE A N 1
ATOM 821 C CA . ILE A 1 98 ? -11.620 8.714 -0.180 1.00 96.31 98 ILE A CA 1
ATOM 822 C C . ILE A 1 98 ? -10.263 8.109 -0.573 1.00 96.31 98 ILE A C 1
ATOM 824 O O . ILE A 1 98 ? -10.084 7.744 -1.731 1.00 96.31 98 ILE A O 1
ATOM 828 N N . ILE A 1 99 ? -9.337 7.935 0.376 1.00 97.19 99 ILE A N 1
ATOM 829 C CA . ILE A 1 99 ? -8.038 7.281 0.145 1.00 97.19 99 ILE A CA 1
ATOM 830 C C . ILE A 1 99 ? -8.230 5.853 -0.370 1.00 97.19 99 ILE A C 1
ATOM 83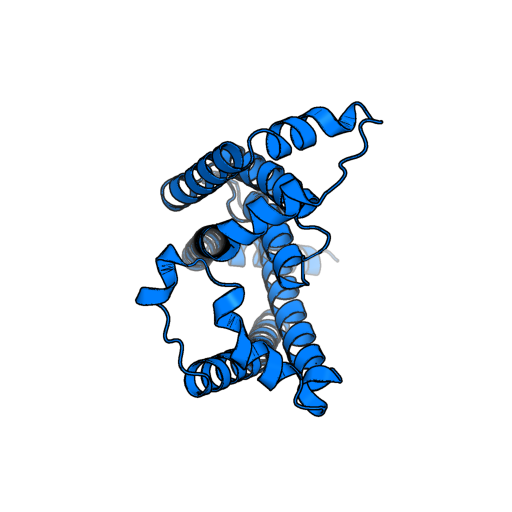2 O O . ILE A 1 99 ? -7.559 5.473 -1.322 1.00 97.19 99 ILE A O 1
ATOM 836 N N . LEU A 1 100 ? -9.158 5.074 0.197 1.00 96.62 100 LEU A N 1
ATOM 837 C CA . LEU A 1 100 ? -9.463 3.731 -0.299 1.00 96.62 100 LEU A CA 1
ATOM 838 C C . LEU A 1 100 ? -9.973 3.772 -1.745 1.00 96.62 100 LEU A C 1
ATOM 840 O O . LEU A 1 100 ? -9.505 2.993 -2.570 1.00 96.62 100 LEU A O 1
ATOM 844 N N . LEU A 1 101 ? -10.897 4.680 -2.072 1.00 95.88 101 LEU A N 1
ATOM 845 C CA . LEU A 1 101 ? -11.418 4.817 -3.436 1.00 95.88 101 LEU A CA 1
ATOM 846 C C . LEU A 1 101 ? -10.310 5.185 -4.430 1.00 95.88 101 LEU A C 1
ATOM 848 O O . LEU A 1 101 ? -10.207 4.565 -5.487 1.00 95.88 101 LEU A O 1
ATOM 852 N N . PHE A 1 102 ? -9.445 6.137 -4.074 1.00 96.06 102 PHE A N 1
ATOM 853 C CA . PHE A 1 102 ? -8.265 6.471 -4.872 1.00 96.06 102 PHE A CA 1
ATOM 854 C C . PHE A 1 102 ? -7.303 5.282 -4.979 1.00 96.06 102 PHE A C 1
ATOM 856 O O . PHE A 1 102 ? -6.805 5.004 -6.064 1.00 96.06 102 PHE A O 1
ATOM 863 N N . GLY A 1 103 ? -7.102 4.529 -3.898 1.00 95.50 103 GLY A N 1
ATOM 864 C CA . GLY A 1 103 ? -6.292 3.314 -3.885 1.00 95.50 103 GLY A CA 1
ATOM 865 C C . GLY A 1 103 ? -6.817 2.243 -4.840 1.00 95.50 103 GLY A C 1
ATOM 866 O O . GLY A 1 103 ? -6.032 1.670 -5.588 1.00 95.50 103 GLY A O 1
ATOM 867 N N . ILE A 1 104 ? -8.135 2.018 -4.887 1.00 94.31 104 ILE A N 1
ATOM 868 C CA . ILE A 1 104 ? -8.769 1.088 -5.839 1.00 94.31 104 ILE A CA 1
ATOM 869 C C . ILE A 1 104 ? -8.524 1.545 -7.282 1.00 94.31 104 ILE A C 1
ATOM 871 O O . ILE A 1 104 ? -8.205 0.725 -8.143 1.00 94.31 104 ILE A O 1
ATOM 875 N N . LEU A 1 105 ? -8.658 2.845 -7.557 1.00 92.62 105 LEU A N 1
ATOM 876 C CA . LEU A 1 105 ? -8.442 3.400 -8.896 1.00 92.62 105 LEU A CA 1
ATOM 877 C C . LEU A 1 105 ? -6.969 3.316 -9.316 1.00 92.62 105 LEU A C 1
ATOM 879 O O . LEU A 1 105 ? -6.677 2.863 -10.421 1.00 92.62 105 LEU A O 1
ATOM 883 N N . TYR A 1 106 ? -6.047 3.666 -8.418 1.00 92.62 106 TYR A N 1
ATOM 884 C CA . TYR A 1 106 ? -4.607 3.521 -8.628 1.00 92.62 106 TYR A CA 1
ATOM 885 C C . TYR A 1 106 ? -4.236 2.058 -8.907 1.00 92.62 106 TYR A C 1
ATOM 887 O O . TYR A 1 106 ? -3.562 1.766 -9.898 1.00 92.62 106 TYR A O 1
ATOM 895 N N . PHE A 1 107 ? -4.758 1.134 -8.092 1.00 91.62 107 PHE A N 1
ATOM 896 C CA . PHE A 1 107 ? -4.560 -0.302 -8.263 1.00 91.62 107 PHE A CA 1
ATOM 897 C C . PHE A 1 107 ? -5.111 -0.791 -9.606 1.00 91.62 107 PHE A C 1
ATOM 899 O O . PHE A 1 107 ? -4.500 -1.603 -10.291 1.00 91.62 107 PHE A O 1
ATOM 906 N N . ARG A 1 108 ? -6.259 -0.271 -10.047 1.00 88.19 108 ARG A N 1
ATOM 907 C CA . ARG A 1 108 ? -6.839 -0.667 -11.333 1.00 88.19 108 ARG A CA 1
ATOM 908 C C . ARG A 1 108 ? -5.957 -0.284 -12.522 1.00 88.19 108 ARG A C 1
ATOM 910 O O . ARG A 1 108 ? -5.888 -1.060 -13.470 1.00 88.19 108 ARG A O 1
ATOM 917 N N . ILE A 1 109 ? -5.304 0.875 -12.470 1.00 86.94 109 ILE A N 1
ATOM 918 C CA . ILE A 1 109 ? -4.393 1.346 -13.527 1.00 86.94 109 ILE A CA 1
ATOM 919 C C . ILE A 1 109 ? -3.141 0.470 -13.591 1.00 86.94 109 ILE A C 1
ATOM 921 O O . ILE A 1 109 ? -2.680 0.129 -14.672 1.00 86.94 109 ILE A O 1
ATOM 925 N N . HIS A 1 110 ? -2.633 0.045 -12.435 1.00 87.00 110 HIS A N 1
ATOM 926 C CA . HIS A 1 110 ? -1.368 -0.681 -12.323 1.00 87.00 110 HIS A CA 1
ATOM 927 C C . HIS A 1 110 ? -1.519 -2.205 -12.405 1.00 87.00 110 HIS A C 1
ATOM 929 O O . HIS A 1 110 ? -0.565 -2.927 -12.128 1.00 87.00 110 HIS A O 1
ATOM 935 N N . ILE A 1 111 ? -2.701 -2.728 -12.758 1.00 84.00 111 ILE A N 1
ATOM 936 C CA . ILE A 1 111 ? -3.021 -4.161 -12.622 1.00 84.00 111 ILE A CA 1
ATOM 937 C C . ILE A 1 111 ? -2.052 -5.084 -13.375 1.00 84.00 111 ILE A C 1
ATOM 939 O O . ILE A 1 111 ? -1.855 -6.222 -12.965 1.00 84.00 111 ILE A O 1
ATOM 943 N N . SER A 1 112 ? -1.426 -4.590 -14.446 1.00 76.75 112 SER A N 1
ATOM 944 C CA . SER A 1 112 ? -0.439 -5.316 -15.252 1.00 76.75 112 SER A CA 1
ATOM 945 C C . SER A 1 112 ? 0.924 -5.490 -14.576 1.00 76.75 112 SER A C 1
ATOM 947 O O . SER A 1 112 ? 1.662 -6.396 -14.952 1.00 76.75 112 SER A O 1
ATOM 949 N N . ILE A 1 113 ? 1.264 -4.647 -13.598 1.00 77.94 113 ILE A N 1
ATOM 950 C CA . ILE A 1 113 ? 2.568 -4.653 -12.910 1.00 77.94 113 ILE A CA 1
ATOM 951 C C . ILE A 1 113 ? 2.459 -4.824 -11.392 1.00 77.94 113 ILE A C 1
ATOM 953 O O . ILE A 1 113 ? 3.461 -4.808 -10.678 1.00 77.94 113 ILE A O 1
ATOM 957 N N . ILE A 1 114 ? 1.235 -4.953 -10.894 1.00 78.31 114 ILE A N 1
ATOM 958 C CA . ILE A 1 114 ? 0.941 -5.133 -9.481 1.00 78.31 114 ILE A CA 1
ATOM 959 C C . ILE A 1 114 ? 1.489 -6.461 -8.978 1.00 78.31 114 ILE A C 1
ATOM 961 O O . ILE A 1 114 ? 1.385 -7.496 -9.636 1.00 78.31 114 ILE A O 1
ATOM 965 N N . ASN A 1 115 ? 2.011 -6.431 -7.756 1.00 76.25 115 ASN A N 1
ATOM 966 C CA . ASN A 1 115 ? 2.425 -7.623 -7.030 1.00 76.25 115 ASN A CA 1
ATOM 967 C C . ASN A 1 115 ? 1.561 -7.852 -5.775 1.00 76.25 115 ASN A C 1
ATOM 969 O O . ASN A 1 115 ? 0.642 -7.092 -5.466 1.00 76.25 115 ASN A O 1
ATOM 973 N N . GLY A 1 116 ? 1.858 -8.912 -5.019 1.00 70.88 116 GLY A N 1
ATOM 974 C CA . GLY A 1 116 ? 1.138 -9.210 -3.776 1.00 70.88 116 GLY A CA 1
ATOM 975 C C . GLY A 1 116 ? 1.217 -8.089 -2.729 1.00 70.88 116 GLY A C 1
ATOM 976 O O . GLY A 1 116 ? 0.259 -7.880 -1.987 1.00 70.88 116 GLY A O 1
ATOM 977 N N . ALA A 1 117 ? 2.307 -7.314 -2.699 1.00 75.69 117 ALA A N 1
ATOM 978 C CA . ALA A 1 117 ? 2.463 -6.211 -1.752 1.00 75.69 117 ALA A CA 1
ATOM 979 C C . ALA A 1 117 ? 1.501 -5.047 -2.053 1.00 75.69 117 ALA A C 1
ATOM 981 O O . ALA A 1 117 ? 0.976 -4.437 -1.125 1.00 75.69 117 ALA A O 1
ATOM 982 N N . ASP A 1 118 ? 1.202 -4.766 -3.325 1.00 83.69 118 ASP A N 1
ATOM 983 C CA . ASP A 1 118 ? 0.180 -3.781 -3.716 1.00 83.69 118 ASP A CA 1
ATOM 984 C C . ASP A 1 118 ? -1.217 -4.146 -3.220 1.00 83.69 118 ASP A C 1
ATOM 986 O O . ASP A 1 118 ? -1.935 -3.299 -2.680 1.00 83.69 118 ASP A O 1
ATOM 990 N N . ALA A 1 119 ? -1.595 -5.418 -3.370 1.00 84.56 119 ALA A N 1
ATOM 991 C CA . ALA A 1 119 ? -2.888 -5.912 -2.902 1.00 84.56 119 ALA A CA 1
ATOM 992 C C . ALA A 1 119 ? -3.030 -5.738 -1.385 1.00 84.56 119 ALA A C 1
ATOM 994 O O . ALA A 1 119 ? -4.114 -5.459 -0.874 1.00 84.56 119 ALA A O 1
ATOM 995 N N . VAL A 1 120 ? -1.915 -5.833 -0.666 1.00 84.38 120 VAL A N 1
ATOM 996 C CA . VAL A 1 120 ? -1.894 -5.682 0.786 1.00 84.38 120 VAL A CA 1
ATOM 997 C C . VAL A 1 120 ? -1.977 -4.227 1.184 1.00 84.38 120 VAL A C 1
ATOM 999 O O . VAL A 1 120 ? -2.726 -3.918 2.103 1.00 84.38 120 VAL A O 1
ATOM 1002 N N . VAL A 1 121 ? -1.270 -3.316 0.512 1.00 88.69 121 VAL A N 1
ATOM 1003 C CA . VAL A 1 121 ? -1.446 -1.878 0.769 1.00 88.69 121 VAL A CA 1
ATOM 1004 C C . VAL A 1 121 ? -2.919 -1.497 0.598 1.00 88.69 121 VAL A C 1
ATOM 1006 O O . VAL A 1 121 ? -3.481 -0.808 1.449 1.00 88.69 121 VAL A O 1
ATOM 1009 N N . LEU A 1 122 ? -3.578 -2.025 -0.438 1.00 91.94 122 LEU A N 1
ATOM 1010 C CA . LEU A 1 122 ? -5.008 -1.823 -0.652 1.00 91.94 122 LEU A CA 1
ATOM 1011 C C . LEU A 1 122 ? -5.869 -2.435 0.470 1.00 91.94 122 LEU A C 1
ATOM 1013 O O . LEU A 1 122 ? -6.801 -1.791 0.959 1.00 91.94 122 LEU A O 1
ATOM 1017 N N . ALA A 1 123 ? -5.542 -3.646 0.930 1.00 89.50 123 ALA A N 1
ATOM 1018 C CA . ALA A 1 123 ? -6.201 -4.264 2.079 1.00 89.50 123 ALA A CA 1
ATOM 1019 C C . ALA A 1 123 ? -6.007 -3.432 3.359 1.00 89.50 123 ALA A C 1
ATOM 1021 O O . ALA A 1 123 ? -6.963 -3.207 4.102 1.00 89.50 123 ALA A O 1
ATOM 1022 N N . LEU A 1 124 ? -4.813 -2.887 3.594 1.00 89.56 124 LEU A N 1
ATOM 1023 C CA . LEU A 1 124 ? -4.523 -2.014 4.730 1.00 89.56 124 LEU A CA 1
ATOM 1024 C C . LEU A 1 124 ? -5.283 -0.688 4.642 1.00 89.56 124 LEU A C 1
ATOM 1026 O O . LEU A 1 124 ? -5.759 -0.214 5.671 1.00 89.56 124 LEU A O 1
ATOM 1030 N N . PHE A 1 125 ? -5.501 -0.124 3.448 1.00 93.69 125 PHE A N 1
ATOM 1031 C CA . PHE A 1 125 ? -6.409 1.018 3.281 1.00 93.69 125 PHE A CA 1
ATOM 1032 C C . PHE A 1 125 ? -7.844 0.669 3.677 1.00 93.69 125 PHE A C 1
ATOM 1034 O O . PHE A 1 125 ? -8.507 1.470 4.336 1.00 93.69 125 PHE A O 1
ATOM 1041 N N . SER A 1 126 ? -8.318 -0.533 3.334 1.00 91.50 126 SER A N 1
ATOM 1042 C CA . SER A 1 126 ? -9.658 -0.974 3.737 1.00 91.50 126 SER A CA 1
ATOM 1043 C C . SER A 1 126 ? -9.771 -1.144 5.257 1.00 91.50 126 SER A C 1
ATOM 1045 O O . SER A 1 126 ? -10.735 -0.683 5.868 1.00 91.50 126 SER A O 1
ATOM 1047 N N . LEU A 1 127 ? -8.737 -1.704 5.892 1.00 88.62 127 LEU A N 1
ATOM 1048 C CA . LEU A 1 127 ? -8.682 -1.887 7.340 1.00 88.62 127 LEU A CA 1
ATOM 1049 C C . LEU A 1 127 ? -8.493 -0.559 8.082 1.00 88.62 127 LEU A C 1
ATOM 1051 O O . LEU A 1 127 ? -9.0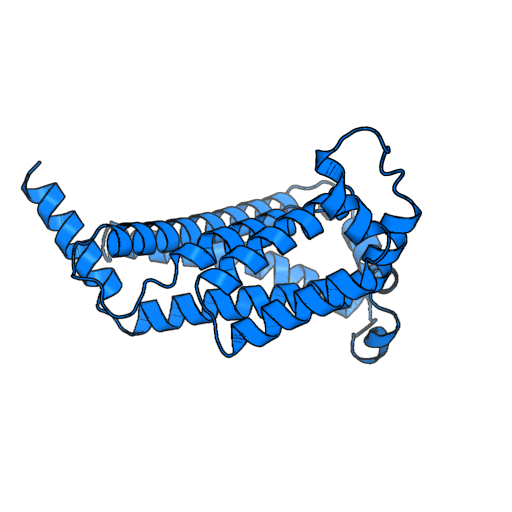40 -0.395 9.170 1.00 88.62 127 LEU A O 1
ATOM 1055 N N . ALA A 1 128 ? -7.807 0.426 7.495 1.00 89.69 128 ALA A N 1
ATOM 1056 C CA . ALA A 1 128 ? -7.595 1.743 8.099 1.00 89.69 128 ALA A CA 1
ATOM 1057 C C . ALA A 1 128 ? -8.909 2.453 8.465 1.00 89.69 128 ALA A C 1
ATOM 1059 O O . ALA A 1 128 ? -8.954 3.198 9.451 1.00 89.69 128 ALA A O 1
ATOM 1060 N N . ILE A 1 129 ? -9.977 2.204 7.698 1.00 89.44 129 ILE A N 1
ATOM 1061 C CA . ILE A 1 129 ? -11.331 2.711 7.961 1.00 89.44 129 ILE A CA 1
ATOM 1062 C C . ILE A 1 129 ? -11.859 2.185 9.305 1.00 89.44 129 ILE A C 1
ATOM 1064 O O . ILE A 1 129 ? -12.499 2.928 10.047 1.00 89.44 129 ILE A O 1
ATOM 1068 N N . LEU A 1 130 ? -11.566 0.923 9.622 1.00 84.94 130 LEU A N 1
ATOM 1069 C CA . LEU A 1 130 ? -12.068 0.214 10.799 1.00 84.94 130 LEU A CA 1
ATOM 1070 C C . LEU A 1 130 ? -11.153 0.353 12.027 1.00 84.94 130 LEU A C 1
ATOM 1072 O O . LEU A 1 130 ? -11.630 0.253 13.151 1.00 84.94 130 LEU A O 1
ATOM 1076 N N . LEU A 1 131 ? -9.857 0.604 11.821 1.00 80.81 131 LEU A N 1
ATOM 1077 C CA . LEU A 1 131 ? -8.827 0.644 12.871 1.00 80.81 131 LEU A CA 1
ATOM 1078 C C . LEU A 1 131 ? -8.863 1.884 13.784 1.00 80.81 131 LEU A C 1
ATOM 1080 O O . LEU A 1 131 ? -8.080 1.965 14.724 1.00 80.81 131 LEU A O 1
ATOM 1084 N N . ASP A 1 132 ? -9.733 2.860 13.525 1.00 71.94 132 ASP A N 1
ATOM 1085 C CA . ASP A 1 132 ? -9.801 4.109 14.299 1.00 71.94 132 ASP A CA 1
ATOM 1086 C C . ASP A 1 132 ? -11.252 4.462 14.647 1.00 71.94 132 ASP A C 1
ATOM 1088 O O . ASP A 1 132 ? -11.880 5.320 14.010 1.00 71.94 132 ASP A O 1
ATOM 1092 N N . PRO A 1 133 ? -11.829 3.766 15.634 1.00 64.31 133 PRO A N 1
ATOM 1093 C CA . PRO A 1 133 ? -13.178 4.043 16.072 1.00 64.31 133 PRO A CA 1
ATOM 1094 C C . PRO A 1 133 ? -13.232 5.421 16.768 1.00 64.31 133 PRO A C 1
ATOM 1096 O O . PRO A 1 133 ? -12.345 5.760 17.561 1.00 64.31 133 PRO A O 1
ATOM 1099 N N . PRO A 1 134 ? -14.269 6.240 16.507 1.00 64.31 134 PRO A N 1
ATOM 1100 C CA . PRO A 1 134 ? -14.548 7.472 17.239 1.00 64.31 134 PRO A CA 1
ATOM 1101 C C . PRO A 1 134 ? -14.344 7.397 18.763 1.00 64.31 134 PRO A C 1
ATOM 1103 O O . PRO A 1 134 ? -14.661 6.406 19.415 1.00 64.31 134 PRO A O 1
ATOM 1106 N N . LYS A 1 135 ? -13.869 8.508 19.348 1.00 65.00 135 LYS A N 1
ATOM 1107 C CA . LYS A 1 135 ? -13.440 8.642 20.759 1.00 65.00 135 LYS A CA 1
ATOM 1108 C C . LYS A 1 135 ? -14.501 8.311 21.827 1.00 65.00 135 LYS A C 1
ATOM 1110 O O . LYS A 1 135 ? -14.145 8.244 22.996 1.00 65.00 135 LYS A O 1
ATOM 1115 N N . HIS A 1 136 ? -15.772 8.149 21.463 1.00 63.09 136 HIS A N 1
ATOM 1116 C CA . HIS A 1 136 ? -16.897 8.137 22.408 1.00 63.09 136 HIS A CA 1
ATOM 1117 C C . HIS A 1 136 ? -17.743 6.858 22.375 1.00 63.09 136 HIS A C 1
ATOM 1119 O O . HIS A 1 136 ? -18.921 6.890 22.729 1.00 63.09 136 HIS A O 1
ATOM 1125 N N . TYR A 1 137 ? -17.182 5.727 21.952 1.00 69.81 137 TYR A N 1
ATOM 1126 C CA . TYR A 1 137 ? -17.934 4.477 21.996 1.00 69.81 137 TYR A CA 1
ATOM 1127 C C . TYR A 1 137 ? -17.997 3.870 23.392 1.00 69.81 137 TYR A C 1
ATOM 1129 O O . TYR A 1 137 ? -17.051 3.934 24.173 1.00 69.81 137 TYR A O 1
ATOM 1137 N N . LYS A 1 138 ? -19.147 3.260 23.687 1.00 69.88 138 LYS A N 1
ATOM 1138 C CA . LYS A 1 138 ? -19.345 2.478 24.904 1.00 69.88 138 LYS A CA 1
ATOM 1139 C C . LYS A 1 138 ? -18.571 1.151 24.786 1.00 69.88 138 LYS A C 1
ATOM 1141 O O . LYS A 1 138 ? -18.593 0.563 23.695 1.00 69.88 138 LYS A O 1
ATOM 1146 N N . PRO A 1 139 ? -17.942 0.665 25.871 1.00 68.19 139 PRO A N 1
ATOM 1147 C CA . PRO A 1 139 ? -17.422 -0.702 25.944 1.00 68.19 139 PRO A CA 1
ATOM 1148 C C . PRO A 1 139 ? -18.487 -1.720 25.509 1.00 68.19 139 PRO A C 1
ATOM 1150 O O . PRO A 1 139 ? -19.686 -1.479 25.680 1.00 68.19 139 PRO A O 1
ATOM 1153 N N . GLY A 1 14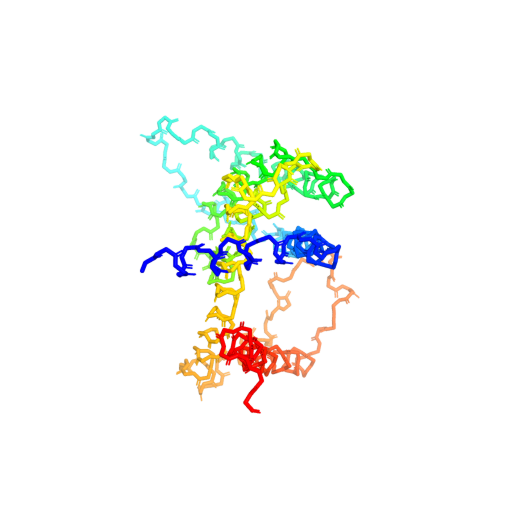0 ? -18.067 -2.806 24.861 1.00 69.50 140 GLY A N 1
ATOM 1154 C CA . GLY A 1 140 ? -18.962 -3.827 24.306 1.00 69.50 140 GLY A CA 1
ATOM 1155 C C . GLY A 1 140 ? -19.843 -3.399 23.119 1.00 69.50 140 GLY A C 1
ATOM 1156 O O . GLY A 1 140 ? -20.693 -4.176 22.681 1.00 69.50 140 GLY A O 1
ATOM 1157 N N . SER A 1 141 ? -19.687 -2.185 22.577 1.00 77.81 141 SER A N 1
ATOM 1158 C CA . SER A 1 141 ? -20.468 -1.743 21.413 1.00 77.81 141 SER A CA 1
ATOM 1159 C C . SER A 1 141 ? -19.981 -2.363 20.095 1.00 77.81 141 SER A C 1
ATOM 1161 O O . SER A 1 141 ? -18.812 -2.715 19.934 1.00 77.81 141 SER A O 1
ATOM 1163 N N . TRP A 1 142 ? -20.883 -2.460 19.112 1.00 77.75 142 TRP A N 1
ATOM 1164 C CA . TRP A 1 142 ? -20.577 -3.025 17.790 1.00 77.75 142 TRP A CA 1
ATOM 1165 C C . TRP A 1 142 ? -19.371 -2.372 17.082 1.00 77.75 142 TRP A C 1
ATOM 1167 O O . TRP A 1 142 ? -18.558 -3.097 16.514 1.00 77.75 142 TRP A O 1
ATOM 1177 N N . PRO A 1 143 ? -19.168 -1.042 17.151 1.00 75.25 143 PRO A N 1
ATOM 1178 C CA . PRO A 1 143 ? -17.991 -0.397 16.562 1.00 75.25 143 PRO A CA 1
ATOM 1179 C C . PRO A 1 143 ? -16.665 -0.807 17.214 1.00 75.25 143 PRO A C 1
ATOM 1181 O O . PRO A 1 143 ? -15.663 -0.946 16.518 1.00 75.25 143 PRO A O 1
ATOM 1184 N N . VAL A 1 144 ? -16.658 -1.048 18.530 1.00 73.06 144 VAL A N 1
ATOM 1185 C CA . VAL A 1 144 ? -15.477 -1.562 19.246 1.00 73.06 144 VAL A CA 1
ATOM 1186 C C . VAL A 1 144 ? -15.181 -2.994 18.806 1.00 73.06 144 VAL A C 1
ATOM 1188 O O . VAL A 1 144 ? -14.038 -3.312 18.483 1.00 73.06 144 VAL A O 1
ATOM 1191 N N . PHE A 1 145 ? -16.215 -3.835 18.702 1.00 77.75 145 PHE A N 1
ATOM 1192 C CA . PHE A 1 145 ? -16.079 -5.191 18.169 1.00 77.75 145 PHE A CA 1
ATOM 1193 C C . PHE A 1 145 ? -15.477 -5.188 16.755 1.00 77.75 145 PHE A C 1
ATOM 1195 O O . PHE A 1 145 ? -14.476 -5.860 16.519 1.00 77.75 145 PHE A O 1
ATOM 1202 N N . LEU A 1 146 ? -16.018 -4.369 15.844 1.00 80.00 146 LEU A N 1
ATOM 1203 C CA . LEU A 1 146 ? -15.520 -4.245 14.470 1.00 80.00 146 LEU A CA 1
ATOM 1204 C C . LEU A 1 146 ? -14.070 -3.753 14.408 1.00 80.00 146 LEU A C 1
ATOM 1206 O O . LEU A 1 146 ? -13.278 -4.298 13.642 1.00 80.00 146 LEU A O 1
ATOM 1210 N N . SER A 1 147 ? -13.702 -2.764 15.226 1.00 76.19 147 SER A N 1
ATOM 1211 C CA . SER A 1 147 ? -12.323 -2.270 15.300 1.00 76.19 147 SER A CA 1
ATOM 1212 C C . SER A 1 147 ? -11.356 -3.345 15.797 1.00 76.19 147 SER A C 1
ATOM 1214 O O . SER A 1 147 ? -10.268 -3.494 15.243 1.00 76.19 147 SER A O 1
ATOM 1216 N N . ASN A 1 148 ? -11.739 -4.109 16.822 1.00 75.69 148 ASN A N 1
ATOM 1217 C CA . ASN A 1 148 ? -10.915 -5.194 17.354 1.00 75.69 148 ASN A CA 1
ATOM 1218 C C . ASN A 1 148 ? -10.769 -6.332 16.337 1.00 75.69 148 ASN A C 1
ATOM 1220 O O . ASN A 1 148 ? -9.668 -6.842 16.135 1.00 75.69 148 ASN A O 1
ATOM 1224 N N . SER A 1 149 ? -11.854 -6.698 15.647 1.00 80.12 149 SER A N 1
ATOM 1225 C CA . SER A 1 149 ? -11.800 -7.663 14.546 1.00 80.12 149 SER A CA 1
ATOM 1226 C C . SER A 1 149 ? -10.904 -7.171 13.413 1.00 80.12 149 SER A C 1
ATOM 1228 O O . SER A 1 149 ? -10.106 -7.947 12.901 1.00 80.12 149 SER A O 1
ATOM 1230 N N . ALA A 1 150 ? -10.973 -5.889 13.050 1.00 81.12 150 ALA A N 1
ATOM 1231 C CA . ALA A 1 150 ? -10.106 -5.310 12.030 1.00 81.12 150 ALA A CA 1
ATOM 1232 C C . ALA A 1 150 ? -8.629 -5.321 12.440 1.00 81.12 150 ALA A C 1
ATOM 1234 O O . ALA A 1 150 ? -7.779 -5.619 11.609 1.00 81.12 150 ALA A O 1
ATOM 1235 N N . LEU A 1 151 ? -8.314 -5.056 13.711 1.00 77.44 151 LEU A N 1
ATOM 1236 C CA . LEU A 1 151 ? -6.951 -5.167 14.239 1.00 77.44 151 LEU A CA 1
ATOM 1237 C C . LEU A 1 151 ? -6.436 -6.607 14.179 1.00 77.44 151 LEU A C 1
ATOM 1239 O O . LEU A 1 151 ? -5.308 -6.839 13.748 1.00 77.44 151 LEU A O 1
ATOM 1243 N N . LEU A 1 152 ? -7.264 -7.572 14.580 1.00 78.44 152 LEU A N 1
ATOM 1244 C CA . LEU A 1 152 ? -6.922 -8.988 14.513 1.00 78.44 152 LEU A CA 1
ATOM 1245 C C . LEU A 1 152 ? -6.697 -9.432 13.063 1.00 78.44 152 LEU A C 1
ATOM 1247 O O . LEU A 1 152 ? -5.685 -10.059 12.761 1.00 78.44 152 LEU A O 1
ATOM 1251 N N . LEU A 1 153 ? -7.604 -9.054 12.160 1.00 80.56 153 LEU A N 1
ATOM 1252 C CA . LEU A 1 153 ? -7.482 -9.327 10.731 1.00 80.56 153 LEU A CA 1
ATOM 1253 C C . LEU A 1 153 ? -6.240 -8.664 10.143 1.00 80.56 153 LEU A C 1
ATOM 1255 O O . LEU A 1 153 ? -5.531 -9.318 9.393 1.00 80.56 153 LEU A O 1
ATOM 1259 N N . ALA A 1 154 ? -5.929 -7.419 10.513 1.00 77.69 154 ALA A N 1
ATOM 1260 C CA . ALA A 1 154 ? -4.709 -6.743 10.081 1.00 77.69 154 ALA A CA 1
ATOM 1261 C C . ALA A 1 154 ? -3.466 -7.529 10.503 1.00 77.69 154 ALA A C 1
ATOM 1263 O O . ALA A 1 154 ? -2.605 -7.791 9.670 1.00 77.69 154 ALA A O 1
ATOM 1264 N N . ARG A 1 155 ? -3.394 -7.964 11.767 1.00 76.94 155 ARG A N 1
ATOM 1265 C CA . ARG A 1 155 ? -2.280 -8.781 12.272 1.00 76.94 155 ARG A CA 1
ATOM 1266 C C . ARG A 1 155 ? -2.151 -10.090 11.501 1.00 76.94 155 ARG A C 1
ATOM 1268 O O . ARG A 1 155 ? -1.084 -10.362 10.968 1.00 76.94 155 ARG A O 1
ATOM 1275 N N . ILE A 1 156 ? -3.237 -10.857 11.381 1.00 78.94 156 ILE A N 1
ATOM 1276 C CA . ILE A 1 156 ? -3.238 -12.137 10.656 1.00 78.94 156 ILE A CA 1
ATOM 1277 C C . ILE A 1 156 ? -2.835 -11.927 9.195 1.00 78.94 156 ILE A C 1
ATOM 1279 O O . ILE A 1 156 ? -2.011 -12.674 8.674 1.00 78.94 156 ILE A O 1
ATOM 1283 N N . HIS A 1 157 ? -3.394 -10.913 8.535 1.00 79.00 157 HIS A N 1
ATOM 1284 C CA . HIS A 1 157 ? -3.145 -10.644 7.124 1.00 79.00 157 HIS A CA 1
ATOM 1285 C C . HIS A 1 157 ? -1.692 -10.236 6.878 1.00 79.00 157 HIS A C 1
ATOM 1287 O O . HIS A 1 157 ? -1.062 -10.773 5.973 1.00 79.00 157 HIS A O 1
ATOM 1293 N N . ILE A 1 158 ? -1.139 -9.355 7.720 1.00 76.31 158 ILE A N 1
ATOM 1294 C CA . ILE A 1 158 ? 0.271 -8.960 7.674 1.00 76.31 158 ILE A CA 1
ATOM 1295 C C . ILE A 1 158 ? 1.154 -10.197 7.898 1.00 76.31 158 ILE A C 1
ATOM 1297 O O . ILE A 1 158 ? 1.960 -10.518 7.032 1.00 76.31 158 ILE A O 1
ATOM 1301 N N . THR A 1 159 ? 0.977 -10.940 8.992 1.00 75.62 159 THR A N 1
ATOM 1302 C CA . THR A 1 159 ? 1.793 -12.131 9.295 1.00 75.62 159 THR A CA 1
ATOM 1303 C C . THR A 1 159 ? 1.726 -13.176 8.178 1.00 75.62 159 THR A C 1
ATOM 1305 O O . THR A 1 159 ? 2.753 -13.693 7.752 1.00 75.62 159 THR A O 1
ATOM 1308 N N . THR A 1 160 ? 0.530 -13.454 7.649 1.00 76.75 160 THR A N 1
ATOM 1309 C CA . THR A 1 160 ? 0.341 -14.441 6.573 1.00 76.75 160 THR A CA 1
ATOM 1310 C C . THR A 1 160 ? 1.011 -13.992 5.280 1.00 76.75 160 THR A C 1
ATOM 1312 O O . THR A 1 160 ? 1.663 -14.790 4.616 1.00 76.75 160 THR A O 1
ATOM 1315 N N . LEU A 1 161 ? 0.880 -12.717 4.917 1.00 77.44 161 LEU A N 1
ATOM 1316 C CA . LEU A 1 161 ? 1.538 -12.154 3.743 1.00 77.44 161 LEU A CA 1
ATOM 1317 C C . LEU A 1 161 ? 3.049 -12.251 3.869 1.00 77.44 161 LEU A C 1
ATOM 1319 O O . LEU A 1 161 ? 3.691 -12.742 2.951 1.00 77.44 161 LEU A O 1
ATOM 1323 N N . TYR A 1 162 ? 3.613 -11.791 4.984 1.00 74.62 162 TYR A N 1
ATOM 1324 C CA . TYR A 1 162 ? 5.055 -11.824 5.202 1.00 74.62 162 TYR A CA 1
ATOM 1325 C C . TYR A 1 162 ? 5.586 -13.262 5.136 1.00 74.62 162 TYR A C 1
ATOM 1327 O O . TYR A 1 162 ? 6.616 -13.508 4.507 1.00 74.62 162 TYR A O 1
ATOM 1335 N N . PHE A 1 163 ? 4.818 -14.223 5.654 1.00 75.12 163 PHE A N 1
ATOM 1336 C CA . PHE A 1 163 ? 5.156 -15.637 5.583 1.00 75.12 163 PHE A CA 1
ATOM 1337 C C . PHE A 1 163 ? 5.125 -16.153 4.143 1.00 75.12 163 PHE A C 1
ATOM 1339 O O . PHE A 1 163 ? 6.100 -16.735 3.672 1.00 75.12 163 PHE A O 1
ATOM 1346 N N . VAL A 1 164 ? 4.027 -15.904 3.423 1.00 77.88 164 VAL A N 1
ATOM 1347 C CA . VAL A 1 164 ? 3.855 -16.339 2.031 1.00 77.88 164 VAL A CA 1
ATOM 1348 C C . VAL A 1 164 ? 4.868 -15.657 1.110 1.00 77.88 164 VAL A C 1
ATOM 1350 O O . VAL A 1 164 ? 5.433 -16.326 0.258 1.00 77.88 164 VAL A O 1
ATOM 1353 N N . SER A 1 165 ? 5.154 -14.367 1.296 1.00 75.00 165 SER A N 1
ATOM 1354 C CA . SER A 1 165 ? 6.150 -13.610 0.523 1.00 75.00 165 SER A CA 1
ATOM 1355 C C . SER A 1 165 ? 7.562 -14.138 0.751 1.00 75.00 165 SER A C 1
ATOM 1357 O O . SER A 1 165 ? 8.282 -14.411 -0.210 1.00 75.00 165 SER A O 1
ATOM 1359 N N . GLY A 1 166 ? 7.955 -14.334 2.013 1.00 70.31 166 GLY A N 1
ATOM 1360 C CA . GLY A 1 166 ? 9.255 -14.910 2.342 1.00 70.31 166 GLY A CA 1
ATOM 1361 C C . GLY A 1 166 ? 9.402 -16.327 1.779 1.00 70.31 166 GLY A C 1
ATOM 1362 O O . GLY A 1 166 ? 10.415 -16.647 1.154 1.00 70.31 166 GLY A O 1
ATOM 1363 N N . ALA A 1 167 ? 8.368 -17.160 1.933 1.00 75.25 167 ALA A N 1
ATOM 1364 C CA . ALA A 1 167 ? 8.346 -18.517 1.398 1.00 75.25 167 ALA A CA 1
ATOM 1365 C C . ALA A 1 167 ? 8.395 -18.538 -0.138 1.00 75.25 167 ALA A C 1
ATOM 1367 O O . ALA A 1 167 ? 9.195 -19.277 -0.706 1.00 75.25 167 ALA A O 1
ATOM 1368 N N . ASP A 1 168 ? 7.601 -17.711 -0.821 1.00 76.50 168 ASP A N 1
ATOM 1369 C CA . ASP A 1 168 ? 7.579 -17.635 -2.284 1.00 76.50 168 ASP A CA 1
ATOM 1370 C C . ASP A 1 168 ? 8.935 -17.189 -2.840 1.00 76.50 168 ASP A C 1
ATOM 1372 O O . ASP A 1 168 ? 9.458 -17.806 -3.765 1.00 76.50 168 ASP A O 1
ATOM 1376 N N . LYS A 1 169 ? 9.595 -16.206 -2.212 1.00 71.25 169 LYS A N 1
ATOM 1377 C CA . LYS A 1 169 ? 10.951 -15.796 -2.612 1.00 71.25 169 LYS A CA 1
ATOM 1378 C C . LYS A 1 169 ? 11.955 -16.947 -2.496 1.00 71.25 169 LYS A C 1
ATOM 1380 O O . LYS A 1 169 ? 12.710 -17.170 -3.438 1.00 71.25 169 LYS A O 1
ATOM 1385 N N . LEU A 1 170 ? 11.918 -17.735 -1.417 1.00 72.50 170 LEU A N 1
ATOM 1386 C CA . LEU A 1 170 ? 12.783 -18.916 -1.253 1.00 72.50 170 LEU A CA 1
ATOM 1387 C C . LEU A 1 170 ? 12.450 -20.064 -2.224 1.00 72.50 170 LEU A C 1
ATOM 1389 O O . LEU A 1 170 ? 13.326 -20.843 -2.621 1.00 72.50 170 LEU A O 1
ATOM 1393 N N . LEU A 1 171 ? 11.175 -20.209 -2.586 1.00 75.62 171 LEU A N 1
ATOM 1394 C CA . LEU A 1 171 ? 10.694 -21.312 -3.414 1.00 75.62 171 LEU A CA 1
ATOM 1395 C C . LEU A 1 171 ? 10.732 -21.006 -4.916 1.00 75.62 171 LEU A C 1
ATOM 1397 O O . LEU A 1 171 ? 10.816 -21.939 -5.719 1.00 75.62 171 LEU A O 1
ATOM 1401 N N . SER A 1 172 ? 10.715 -19.729 -5.300 1.00 76.50 172 SER A N 1
ATOM 1402 C CA . SER A 1 172 ? 10.651 -19.318 -6.699 1.00 76.50 172 SER A CA 1
ATOM 1403 C C . SER A 1 172 ? 11.902 -19.722 -7.482 1.00 76.50 172 SER A C 1
ATOM 1405 O O . SER A 1 172 ? 13.043 -19.665 -7.011 1.00 76.50 172 SER A O 1
ATOM 1407 N N . ALA A 1 173 ? 11.687 -20.087 -8.746 1.00 71.38 173 ALA A N 1
ATOM 1408 C CA . ALA A 1 173 ? 12.769 -20.438 -9.656 1.00 71.38 173 ALA A CA 1
ATOM 1409 C C . ALA A 1 173 ? 13.737 -19.266 -9.899 1.00 71.38 173 ALA A C 1
ATOM 1411 O O . ALA A 1 173 ? 14.917 -19.505 -10.130 1.00 71.38 173 ALA A O 1
ATOM 1412 N N . ALA A 1 174 ? 13.266 -18.016 -9.809 1.00 73.19 174 ALA A N 1
ATOM 1413 C CA . ALA A 1 174 ? 14.073 -16.828 -10.083 1.00 73.19 174 ALA A CA 1
ATOM 1414 C C . ALA A 1 174 ? 15.221 -16.637 -9.077 1.00 73.19 174 ALA A C 1
ATOM 1416 O O . ALA A 1 174 ? 16.336 -16.304 -9.481 1.00 73.19 174 ALA A O 1
ATOM 1417 N N . TRP A 1 175 ? 14.971 -16.885 -7.788 1.00 74.00 175 TRP A N 1
ATOM 1418 C CA . TRP A 1 175 ? 16.008 -16.835 -6.752 1.00 74.00 175 TRP A CA 1
ATOM 1419 C C . TRP A 1 175 ? 16.966 -18.024 -6.842 1.00 74.00 175 TRP A C 1
ATOM 1421 O O . TRP A 1 175 ? 18.172 -17.856 -6.685 1.00 74.00 175 TRP A O 1
ATOM 1431 N N . ARG A 1 176 ? 16.455 -19.214 -7.185 1.00 73.81 176 ARG A N 1
ATOM 1432 C CA . ARG A 1 176 ? 17.273 -20.429 -7.349 1.00 73.81 176 ARG A CA 1
ATOM 1433 C C . ARG A 1 176 ? 18.167 -20.398 -8.586 1.00 73.81 176 ARG A C 1
ATOM 1435 O O . ARG A 1 176 ? 19.252 -20.964 -8.563 1.00 73.81 176 ARG A O 1
ATOM 1442 N N . SER A 1 177 ? 17.717 -19.757 -9.663 1.00 78.12 177 SER A N 1
ATOM 1443 C CA . SER A 1 177 ? 18.453 -19.677 -10.928 1.00 78.12 177 SER A CA 1
ATOM 1444 C C . SER A 1 177 ? 19.357 -18.446 -11.034 1.00 78.12 177 SER A C 1
ATOM 1446 O O . SER A 1 177 ? 19.878 -18.192 -12.115 1.00 78.12 177 SER A O 1
ATOM 1448 N N . GLY A 1 178 ? 19.466 -17.624 -9.983 1.00 73.00 178 GLY A N 1
ATOM 1449 C CA . GLY A 1 178 ? 20.246 -16.379 -9.991 1.00 73.00 178 GLY A CA 1
ATOM 1450 C C . GLY A 1 178 ? 19.620 -15.210 -10.766 1.00 73.00 178 GLY A C 1
ATOM 1451 O O . GLY A 1 178 ? 20.094 -14.088 -10.638 1.00 73.00 178 GLY A O 1
ATOM 1452 N N . LYS A 1 179 ? 18.505 -15.412 -11.484 1.00 79.44 179 LYS A N 1
ATOM 1453 C CA . LYS A 1 179 ? 17.824 -14.357 -12.266 1.00 79.44 179 LYS A CA 1
ATOM 1454 C C . LYS A 1 179 ? 17.345 -13.192 -11.399 1.00 79.44 179 LYS A C 1
ATOM 1456 O O . LYS A 1 179 ? 17.286 -12.059 -11.861 1.00 79.44 179 LYS A O 1
ATOM 1461 N N . ALA A 1 180 ? 17.011 -13.457 -10.136 1.00 75.56 180 ALA A N 1
ATOM 1462 C CA . ALA A 1 180 ? 16.679 -12.405 -9.181 1.00 75.56 180 ALA A CA 1
ATOM 1463 C C . ALA A 1 180 ? 17.853 -11.432 -8.960 1.00 75.56 180 ALA A C 1
ATOM 1465 O O . ALA A 1 180 ? 17.624 -10.238 -8.799 1.00 75.56 180 ALA A O 1
ATOM 1466 N N . ILE A 1 181 ? 19.098 -11.918 -9.006 1.00 76.88 181 ILE A N 1
ATOM 1467 C CA . ILE A 1 181 ? 20.304 -11.087 -8.877 1.00 76.88 181 ILE A CA 1
ATOM 1468 C C . ILE A 1 181 ? 20.449 -10.190 -10.109 1.00 76.88 181 ILE A C 1
ATOM 1470 O O . ILE A 1 181 ? 20.706 -8.997 -9.959 1.00 76.88 181 ILE A O 1
ATOM 1474 N N . ASP A 1 182 ? 20.191 -10.727 -11.304 1.00 78.25 182 ASP A N 1
ATOM 1475 C CA . ASP A 1 182 ? 20.197 -9.937 -12.539 1.00 78.25 182 ASP A CA 1
ATOM 1476 C C . ASP A 1 182 ? 19.137 -8.825 -12.491 1.00 78.25 182 ASP A C 1
ATOM 1478 O O . ASP A 1 182 ? 19.438 -7.671 -12.795 1.00 78.25 182 ASP A O 1
ATOM 1482 N N . TYR A 1 183 ? 17.920 -9.120 -12.021 1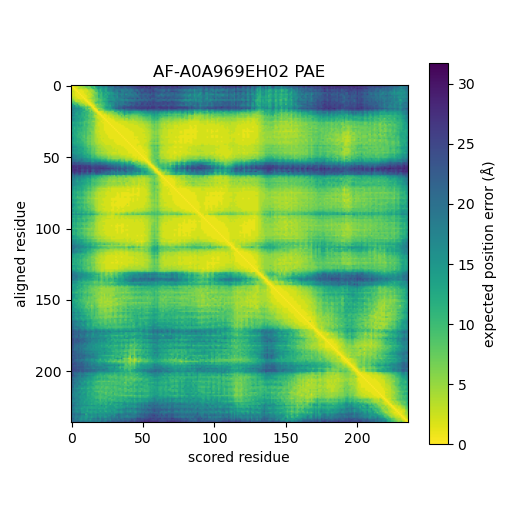.00 80.06 183 TYR A N 1
ATOM 1483 C CA . TYR A 1 183 ? 16.878 -8.100 -11.854 1.00 80.06 183 TYR A CA 1
ATOM 1484 C C . TYR A 1 183 ? 17.244 -7.039 -10.808 1.00 80.06 183 TYR A C 1
ATOM 1486 O O . TYR A 1 183 ? 17.014 -5.853 -11.037 1.00 80.06 183 TYR A O 1
ATOM 1494 N N . LEU A 1 184 ? 17.861 -7.431 -9.688 1.00 77.94 184 LEU A N 1
ATOM 1495 C CA . LEU A 1 184 ? 18.354 -6.491 -8.671 1.00 77.94 184 LEU A CA 1
ATOM 1496 C C . LEU A 1 184 ? 19.483 -5.598 -9.205 1.00 77.94 184 LEU A C 1
ATOM 1498 O O . LEU A 1 184 ? 19.584 -4.433 -8.821 1.00 77.94 184 LEU A O 1
ATOM 1502 N N . SER A 1 185 ? 20.314 -6.119 -10.110 1.00 75.88 185 SER A N 1
ATOM 1503 C CA . SER A 1 185 ? 21.373 -5.340 -10.762 1.00 75.88 185 SER A CA 1
ATOM 1504 C C . SER A 1 185 ? 20.827 -4.258 -11.703 1.00 75.88 185 SER A C 1
ATOM 1506 O O . SER A 1 185 ? 21.521 -3.292 -11.994 1.00 75.88 185 SER A O 1
ATOM 1508 N N . GLN A 1 186 ? 19.571 -4.397 -12.141 1.00 78.56 186 GLN A N 1
ATOM 1509 C CA . GLN A 1 186 ? 18.884 -3.492 -13.066 1.00 78.56 186 GLN A CA 1
ATOM 1510 C C . GLN A 1 186 ? 17.815 -2.626 -12.381 1.00 78.56 186 GLN A C 1
ATOM 1512 O O . GLN A 1 186 ? 17.051 -1.940 -13.060 1.00 78.56 186 GLN A O 1
ATOM 1517 N N . ILE A 1 187 ? 17.738 -2.636 -11.047 1.00 75.12 187 ILE A N 1
ATOM 1518 C CA . ILE A 1 187 ? 16.673 -1.940 -10.309 1.00 75.12 187 ILE A CA 1
ATOM 1519 C C . ILE A 1 187 ? 16.699 -0.420 -10.524 1.00 75.12 187 ILE A C 1
ATOM 1521 O O . ILE A 1 187 ? 15.655 0.227 -10.462 1.00 75.12 187 ILE A O 1
ATOM 1525 N N . ASP A 1 188 ? 17.872 0.127 -10.852 1.00 71.81 188 ASP A N 1
ATOM 1526 C CA . ASP A 1 188 ? 18.075 1.551 -11.124 1.00 71.81 188 ASP A CA 1
ATOM 1527 C C . ASP A 1 188 ? 17.216 2.045 -12.298 1.00 71.81 188 ASP A C 1
ATOM 1529 O O . ASP A 1 188 ? 16.762 3.187 -12.289 1.00 71.81 188 ASP A O 1
ATOM 1533 N N . TYR A 1 189 ? 16.910 1.176 -13.271 1.00 72.12 189 TYR A N 1
ATOM 1534 C CA . TYR A 1 189 ? 16.041 1.508 -14.407 1.00 72.12 189 TYR A CA 1
ATOM 1535 C C . TYR A 1 189 ? 14.564 1.658 -14.026 1.00 72.12 189 TYR A C 1
ATOM 1537 O O . TYR A 1 189 ? 13.789 2.242 -14.782 1.00 72.12 189 TYR A O 1
ATOM 1545 N N . LEU A 1 190 ? 14.159 1.121 -12.872 1.00 69.00 190 LEU A N 1
ATOM 1546 C CA . LEU A 1 190 ? 12.789 1.205 -12.364 1.00 69.00 190 LEU A CA 1
ATOM 1547 C C . LEU A 1 190 ? 12.604 2.368 -11.381 1.00 69.00 190 LEU A C 1
ATOM 1549 O O . LEU A 1 190 ? 11.475 2.654 -10.979 1.00 69.00 190 LEU A O 1
ATOM 1553 N N . PHE A 1 191 ? 13.695 3.026 -10.984 1.00 71.31 191 PHE A N 1
ATOM 1554 C CA . PHE A 1 191 ? 13.674 4.119 -10.024 1.00 71.31 191 PHE A CA 1
ATOM 1555 C C . PHE A 1 191 ? 13.375 5.457 -10.699 1.00 71.31 191 PHE A C 1
ATOM 1557 O O . PHE A 1 191 ? 13.728 5.700 -11.853 1.00 71.31 191 PHE A O 1
ATOM 1564 N N . ASN A 1 192 ? 12.751 6.368 -9.953 1.00 74.00 192 ASN A N 1
ATOM 1565 C CA . ASN A 1 192 ? 12.575 7.736 -10.415 1.00 74.00 192 ASN A CA 1
ATOM 1566 C C . ASN A 1 192 ? 13.957 8.387 -10.646 1.00 74.00 192 ASN A C 1
ATOM 1568 O O . ASN A 1 192 ? 14.716 8.528 -9.680 1.00 74.00 192 ASN A O 1
ATOM 1572 N N . PRO A 1 193 ? 14.286 8.829 -11.876 1.00 78.06 193 PRO A N 1
ATOM 1573 C CA . PRO A 1 193 ? 15.614 9.348 -12.196 1.00 78.06 193 PRO A CA 1
ATOM 1574 C C . PRO A 1 193 ? 15.958 10.618 -11.412 1.00 78.06 193 PRO A C 1
ATOM 1576 O O . PRO A 1 193 ? 17.127 10.884 -11.146 1.00 78.06 193 PRO A O 1
ATOM 1579 N N . HIS A 1 194 ? 14.952 11.371 -10.962 1.00 80.75 194 HIS A N 1
ATOM 1580 C CA . HIS A 1 194 ? 15.150 12.550 -10.120 1.00 80.75 194 HIS A CA 1
ATOM 1581 C C . HIS A 1 194 ? 15.530 12.212 -8.670 1.00 80.75 194 HIS A C 1
ATOM 1583 O O . HIS A 1 194 ? 15.970 13.095 -7.938 1.00 80.75 194 HIS A O 1
ATOM 1589 N N . LEU A 1 195 ? 15.369 10.953 -8.250 1.00 74.44 195 LEU A N 1
ATOM 1590 C CA . LEU A 1 195 ? 15.688 10.465 -6.904 1.00 74.44 195 LEU A CA 1
ATOM 1591 C C . LEU A 1 195 ? 16.907 9.526 -6.880 1.00 74.44 195 LEU A C 1
ATOM 1593 O O . LEU A 1 195 ? 17.337 9.126 -5.798 1.00 74.44 195 LEU A O 1
ATOM 1597 N N . ILE A 1 196 ? 17.496 9.215 -8.042 1.00 71.94 196 ILE A N 1
ATOM 1598 C CA . ILE A 1 196 ? 18.676 8.341 -8.170 1.00 71.94 196 ILE A CA 1
ATOM 1599 C C . ILE A 1 196 ? 19.865 8.856 -7.351 1.00 71.94 196 ILE A C 1
ATOM 1601 O O . ILE A 1 196 ? 20.598 8.060 -6.781 1.00 71.94 196 ILE A O 1
ATOM 1605 N N . SER A 1 197 ? 20.038 10.175 -7.221 1.00 70.62 197 SER A N 1
ATOM 1606 C CA . SER A 1 197 ? 21.153 10.765 -6.463 1.00 70.62 197 SER A CA 1
ATOM 1607 C C . SER A 1 197 ? 21.125 10.460 -4.960 1.00 70.62 197 SER A C 1
ATOM 1609 O O . SER A 1 197 ? 22.144 10.613 -4.289 1.00 70.62 197 SER A O 1
ATOM 1611 N N . ILE A 1 198 ? 19.975 10.041 -4.428 1.00 73.19 198 ILE A N 1
ATOM 1612 C CA . ILE A 1 198 ? 19.770 9.715 -3.010 1.00 73.19 198 ILE A CA 1
ATOM 1613 C C . ILE A 1 198 ? 19.842 8.190 -2.794 1.00 73.19 198 ILE A C 1
ATOM 1615 O O . ILE A 1 198 ? 19.980 7.727 -1.662 1.00 73.19 198 ILE A O 1
ATOM 1619 N N . TYR A 1 199 ? 19.763 7.398 -3.870 1.00 67.50 199 TYR A N 1
ATOM 1620 C CA . TYR A 1 199 ? 19.740 5.943 -3.809 1.00 67.50 199 TYR A CA 1
ATOM 1621 C C . TYR A 1 199 ? 21.130 5.351 -4.095 1.00 67.50 199 TYR A C 1
ATOM 1623 O O . TYR A 1 199 ? 21.790 5.751 -5.054 1.00 67.50 199 TYR A O 1
ATOM 1631 N N . PRO A 1 200 ? 21.612 4.399 -3.281 1.00 70.25 200 PRO A N 1
ATOM 1632 C CA . PRO A 1 200 ? 22.898 3.765 -3.523 1.00 70.25 200 PRO A CA 1
ATOM 1633 C C . PRO A 1 200 ? 22.804 2.797 -4.708 1.00 70.25 200 PRO A C 1
ATOM 1635 O O . PRO A 1 200 ? 22.337 1.684 -4.534 1.00 70.25 200 PRO A O 1
ATOM 1638 N N . THR A 1 201 ? 23.328 3.179 -5.872 1.00 72.06 201 THR A N 1
ATOM 1639 C CA . THR A 1 201 ? 23.279 2.404 -7.133 1.00 72.06 201 THR A CA 1
ATOM 1640 C C . THR A 1 201 ? 24.231 1.201 -7.188 1.00 72.06 201 THR A C 1
ATOM 1642 O O . THR A 1 201 ? 24.472 0.612 -8.241 1.00 72.06 201 THR A O 1
ATOM 1645 N N . HIS A 1 202 ? 24.852 0.830 -6.065 1.00 79.81 202 HIS A N 1
ATOM 1646 C CA . HIS A 1 202 ? 25.842 -0.240 -6.066 1.00 79.81 202 HIS A CA 1
ATOM 1647 C C . HIS A 1 202 ? 25.142 -1.611 -6.003 1.00 79.81 202 HIS A C 1
ATOM 1649 O O . HIS A 1 202 ? 24.459 -1.887 -5.012 1.00 79.81 202 HIS A O 1
ATOM 1655 N N . PRO A 1 203 ? 25.381 -2.541 -6.950 1.00 78.06 203 PRO A N 1
ATOM 1656 C CA . PRO A 1 203 ? 24.681 -3.831 -7.000 1.00 78.06 203 PRO A CA 1
ATOM 1657 C C . PRO A 1 203 ? 24.795 -4.662 -5.714 1.00 78.06 203 PRO A C 1
ATOM 1659 O O . PRO A 1 203 ? 23.842 -5.317 -5.295 1.00 78.06 203 PRO A O 1
ATOM 1662 N N . ILE A 1 204 ? 25.951 -4.597 -5.041 1.00 81.81 204 ILE A N 1
ATOM 1663 C CA . ILE A 1 204 ? 26.160 -5.241 -3.730 1.00 81.81 204 ILE A CA 1
ATOM 1664 C C . ILE A 1 204 ? 25.175 -4.708 -2.682 1.00 81.81 204 ILE A C 1
ATOM 1666 O O . ILE A 1 204 ? 24.646 -5.486 -1.893 1.00 81.81 204 ILE A O 1
ATOM 1670 N N . ILE A 1 205 ? 24.900 -3.402 -2.676 1.00 80.62 205 ILE A N 1
ATOM 1671 C CA . ILE A 1 205 ? 23.958 -2.800 -1.729 1.00 80.62 205 ILE A CA 1
ATOM 1672 C C . ILE A 1 205 ? 22.544 -3.301 -2.027 1.00 80.62 205 ILE A C 1
ATOM 1674 O O . ILE A 1 205 ? 21.858 -3.719 -1.098 1.00 80.62 205 ILE A O 1
ATOM 1678 N N . HIS A 1 206 ? 22.135 -3.372 -3.299 1.00 80.88 206 HIS A N 1
ATOM 1679 C CA . HIS A 1 206 ? 20.830 -3.935 -3.673 1.00 80.88 206 HIS A CA 1
ATOM 1680 C C . HIS A 1 206 ? 20.690 -5.390 -3.223 1.00 80.88 206 HIS A C 1
ATOM 1682 O O . HIS A 1 206 ? 19.660 -5.774 -2.672 1.00 80.88 206 HIS A O 1
ATOM 1688 N N . PHE A 1 207 ? 21.741 -6.191 -3.409 1.00 81.56 207 PHE A N 1
ATOM 1689 C CA . PHE A 1 207 ? 21.767 -7.585 -2.981 1.00 81.56 207 PHE A CA 1
ATOM 1690 C C . PHE A 1 207 ? 21.628 -7.721 -1.459 1.00 81.56 207 PHE A C 1
ATOM 1692 O O . PHE A 1 207 ? 20.780 -8.477 -0.985 1.00 81.56 207 PHE A O 1
ATOM 1699 N N . VAL A 1 208 ? 22.416 -6.963 -0.688 1.00 83.56 208 VAL A N 1
ATOM 1700 C CA . VAL A 1 208 ? 22.348 -6.975 0.782 1.00 83.56 208 VAL A CA 1
ATOM 1701 C C . VAL A 1 208 ? 20.970 -6.527 1.262 1.00 83.56 208 VAL A C 1
ATOM 1703 O O . VAL A 1 208 ? 20.367 -7.208 2.088 1.00 83.56 208 VAL A O 1
ATOM 1706 N N . VAL A 1 209 ? 20.434 -5.432 0.717 1.00 81.44 209 VAL A N 1
ATOM 1707 C CA . VAL A 1 209 ? 19.099 -4.927 1.069 1.00 81.44 209 VAL A CA 1
ATOM 1708 C C . VAL A 1 209 ? 18.024 -5.967 0.759 1.00 81.44 209 VAL A C 1
ATOM 1710 O O . VAL A 1 209 ? 17.166 -6.219 1.602 1.00 81.44 209 VAL A O 1
ATOM 1713 N N . ALA A 1 210 ? 18.083 -6.621 -0.402 1.00 79.75 210 ALA A N 1
ATOM 1714 C CA . ALA A 1 210 ? 17.113 -7.645 -0.771 1.00 79.75 210 ALA A CA 1
ATOM 1715 C C . ALA A 1 210 ? 17.129 -8.840 0.199 1.00 79.75 210 ALA A C 1
ATOM 1717 O O . ALA A 1 210 ? 16.066 -9.304 0.612 1.00 79.75 210 ALA A O 1
ATOM 1718 N N . TRP A 1 211 ? 18.312 -9.297 0.623 1.00 82.19 211 TRP A N 1
ATOM 1719 C CA . TRP A 1 211 ? 18.433 -10.357 1.629 1.00 82.19 211 TRP A CA 1
ATOM 1720 C C . TRP A 1 211 ? 17.972 -9.925 3.016 1.00 82.19 211 TRP A C 1
ATOM 1722 O O . TRP A 1 211 ? 17.284 -10.693 3.683 1.00 82.19 211 TRP A O 1
ATOM 1732 N N . VAL A 1 212 ? 18.291 -8.700 3.441 1.00 82.88 212 VAL A N 1
ATOM 1733 C CA . VAL A 1 212 ? 17.782 -8.141 4.703 1.00 82.88 212 VAL A CA 1
ATOM 1734 C C . VAL A 1 212 ? 16.255 -8.118 4.695 1.00 82.88 212 VAL A C 1
ATOM 1736 O O . VAL A 1 212 ? 15.644 -8.521 5.681 1.00 82.88 212 VAL A O 1
ATOM 1739 N N . VAL A 1 213 ? 15.637 -7.726 3.577 1.00 80.06 213 VAL A N 1
ATOM 1740 C CA . VAL A 1 213 ? 14.180 -7.764 3.414 1.00 80.06 213 VAL A CA 1
ATOM 1741 C C . VAL A 1 213 ? 13.661 -9.198 3.493 1.00 80.06 213 VAL A C 1
ATOM 1743 O O . VAL A 1 213 ? 12.759 -9.450 4.276 1.00 80.06 213 VAL A O 1
ATOM 1746 N N . ILE A 1 214 ? 14.235 -10.158 2.762 1.00 76.44 214 ILE A N 1
ATOM 1747 C CA . ILE A 1 214 ? 13.792 -11.567 2.816 1.00 76.44 214 ILE A CA 1
ATOM 1748 C C . ILE A 1 214 ? 13.870 -12.128 4.237 1.00 76.44 214 ILE A C 1
ATOM 1750 O O . ILE A 1 214 ? 12.912 -12.733 4.718 1.00 76.44 214 ILE A O 1
ATOM 1754 N N . LEU A 1 215 ? 15.000 -11.923 4.917 1.00 79.38 215 LEU A N 1
ATOM 1755 C CA . LEU A 1 215 ? 15.187 -12.385 6.288 1.00 79.38 215 LEU A CA 1
ATOM 1756 C C . LEU A 1 215 ? 14.176 -11.718 7.218 1.00 79.38 215 LEU A C 1
ATOM 1758 O O . LEU A 1 215 ? 13.529 -12.409 8.001 1.00 79.38 215 LEU A O 1
ATOM 1762 N N . PHE A 1 216 ? 13.986 -10.403 7.094 1.00 79.56 216 PHE A N 1
ATOM 1763 C CA . PHE A 1 216 ? 12.951 -9.693 7.834 1.00 79.56 216 PHE A CA 1
ATOM 1764 C C . PHE A 1 216 ? 11.566 -10.300 7.587 1.00 79.56 216 PHE A C 1
ATOM 1766 O O . PHE A 1 216 ? 10.863 -10.567 8.552 1.00 79.56 216 PHE A O 1
ATOM 1773 N N . GLU A 1 217 ? 11.182 -10.582 6.339 1.00 70.69 217 GLU A N 1
ATOM 1774 C CA . GLU A 1 217 ? 9.859 -11.134 6.025 1.00 70.69 217 GLU A CA 1
ATOM 1775 C C . GLU A 1 217 ? 9.620 -12.509 6.679 1.00 70.69 217 GLU A C 1
ATOM 1777 O O . GLU A 1 217 ? 8.550 -12.770 7.241 1.00 70.69 217 GLU A O 1
ATOM 1782 N N . LEU A 1 218 ? 10.643 -13.366 6.680 1.00 70.31 218 LEU A N 1
ATOM 1783 C CA . LEU A 1 218 ? 10.593 -14.687 7.307 1.00 70.31 218 LEU A CA 1
ATOM 1784 C C . LEU A 1 218 ? 10.538 -14.594 8.838 1.00 70.31 218 LEU A C 1
ATOM 1786 O O . LEU A 1 218 ? 9.687 -15.223 9.470 1.00 70.31 218 LEU A O 1
ATOM 1790 N N . PHE A 1 219 ? 11.413 -13.785 9.440 1.00 75.19 219 PHE A N 1
ATOM 1791 C CA . PHE A 1 219 ? 11.486 -13.645 10.895 1.00 75.19 219 PHE A CA 1
ATOM 1792 C C . PHE A 1 219 ? 10.294 -12.885 11.474 1.00 75.19 219 PHE A C 1
ATOM 1794 O O . PHE A 1 219 ? 9.796 -13.250 12.535 1.00 75.19 219 PHE A O 1
ATOM 1801 N N . PHE A 1 220 ? 9.793 -11.864 10.777 1.00 70.56 220 PHE A N 1
ATOM 1802 C CA . PHE A 1 220 ? 8.625 -11.098 11.207 1.00 70.56 220 PHE A CA 1
ATOM 1803 C C . PHE A 1 220 ? 7.410 -12.007 11.413 1.00 70.56 220 PHE A C 1
ATOM 1805 O O . PHE A 1 220 ? 6.691 -11.890 12.404 1.00 70.56 220 PHE A O 1
ATOM 1812 N N . SER A 1 221 ? 7.229 -12.965 10.506 1.00 68.56 221 SER A N 1
ATOM 1813 C CA . SER A 1 221 ? 6.149 -13.945 10.579 1.00 68.56 221 SER A CA 1
ATOM 1814 C C . SER A 1 221 ? 6.260 -14.836 11.816 1.00 68.56 221 SER A C 1
ATOM 1816 O O . SER A 1 221 ? 5.262 -15.083 12.489 1.00 68.56 221 SER A O 1
ATOM 1818 N N . TRP A 1 222 ? 7.480 -15.265 12.149 1.00 69.81 222 TRP A N 1
ATOM 1819 C CA . TRP A 1 222 ? 7.772 -16.072 13.334 1.00 69.81 222 TRP A CA 1
ATOM 1820 C C . TRP A 1 222 ? 7.458 -15.327 14.637 1.00 69.81 222 TRP A C 1
ATOM 1822 O O . TRP A 1 222 ? 6.771 -15.856 15.508 1.00 69.81 222 TRP A O 1
ATOM 1832 N N . PHE A 1 223 ? 7.905 -14.074 14.759 1.00 68.12 223 PHE A N 1
ATOM 1833 C CA . PHE A 1 223 ? 7.614 -13.255 15.939 1.00 68.12 223 PHE A CA 1
ATOM 1834 C C . PHE A 1 223 ? 6.118 -12.942 16.067 1.00 68.12 223 PHE A C 1
ATOM 1836 O O . PHE A 1 223 ? 5.559 -13.0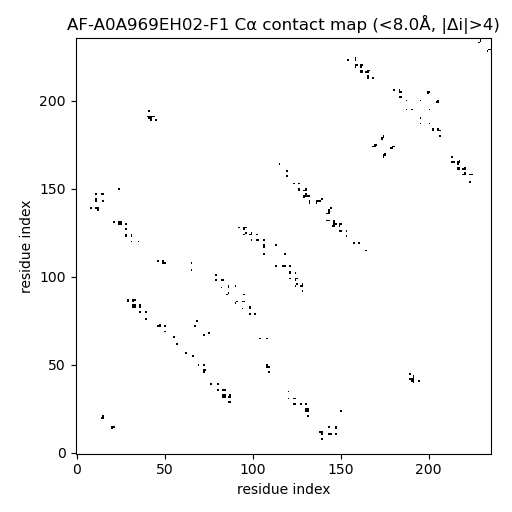58 17.155 1.00 68.12 223 PHE A O 1
ATOM 1843 N N . GLY A 1 224 ? 5.449 -12.629 14.952 1.00 64.06 224 GLY A N 1
ATOM 1844 C CA . GLY A 1 224 ? 4.009 -12.376 14.938 1.00 64.06 224 GLY A CA 1
ATOM 1845 C C . GLY A 1 224 ? 3.161 -13.595 15.322 1.00 64.06 224 GLY A C 1
ATOM 1846 O O . GLY A 1 224 ? 2.113 -13.426 15.944 1.00 64.06 224 GLY A O 1
ATOM 1847 N N . LEU A 1 225 ? 3.603 -14.811 14.978 1.00 61.69 225 LEU A N 1
ATOM 1848 C CA . LEU A 1 225 ? 2.951 -16.069 15.366 1.00 61.69 225 LEU A CA 1
ATOM 1849 C C . LEU A 1 225 ? 3.117 -16.371 16.861 1.00 61.69 225 LEU A C 1
ATOM 1851 O O . LEU A 1 225 ? 2.129 -16.691 17.516 1.00 61.69 225 LEU A O 1
ATOM 1855 N N . ASN A 1 226 ? 4.318 -16.195 17.417 1.00 63.09 226 ASN A N 1
ATOM 1856 C CA . ASN A 1 226 ? 4.565 -16.430 18.846 1.00 63.09 226 ASN A CA 1
ATOM 1857 C C . ASN A 1 226 ? 3.784 -15.452 19.734 1.00 63.09 226 ASN A C 1
ATOM 1859 O O . ASN A 1 226 ? 3.214 -15.847 20.749 1.00 63.09 226 ASN A O 1
ATOM 1863 N N . ASP A 1 227 ? 3.698 -14.180 19.334 1.00 63.97 227 ASP A N 1
ATOM 1864 C CA . ASP A 1 227 ? 2.853 -13.209 20.031 1.00 63.97 227 ASP A CA 1
ATOM 1865 C C . ASP A 1 227 ? 1.374 -13.593 19.956 1.00 63.97 227 ASP A C 1
ATOM 1867 O O . ASP A 1 227 ? 0.646 -13.390 20.923 1.00 63.97 227 ASP A O 1
ATOM 1871 N N . PHE A 1 228 ? 0.920 -14.169 18.837 1.00 59.53 228 PHE A N 1
ATOM 1872 C CA . PHE A 1 228 ? -0.449 -14.656 18.683 1.00 59.53 228 PHE A CA 1
ATOM 1873 C C . PHE A 1 228 ? -0.729 -15.855 19.596 1.00 59.53 228 PHE A C 1
ATOM 1875 O O . PHE A 1 228 ? -1.745 -15.865 20.288 1.00 59.53 228 PHE A O 1
ATOM 1882 N N . GLU A 1 229 ? 0.172 -16.837 19.655 1.00 58.03 229 GLU A N 1
ATOM 1883 C CA . GLU A 1 229 ? 0.030 -17.988 20.552 1.00 58.03 229 GLU A CA 1
ATOM 1884 C C . GLU A 1 229 ? -0.019 -17.555 22.021 1.00 58.03 229 GLU A C 1
ATOM 1886 O O . GLU A 1 229 ? -0.960 -17.916 22.730 1.00 58.03 229 GLU A O 1
ATOM 1891 N N . ASN A 1 230 ? 0.897 -16.682 22.446 1.00 57.28 230 ASN A N 1
ATOM 1892 C CA . ASN A 1 230 ? 0.900 -16.124 23.800 1.00 57.28 230 ASN A CA 1
ATOM 1893 C C . ASN A 1 230 ? -0.385 -15.333 24.116 1.00 57.28 230 ASN A C 1
ATOM 1895 O O . ASN A 1 230 ? -0.854 -15.336 25.256 1.00 57.28 230 ASN A O 1
ATOM 1899 N N . LEU A 1 231 ? -0.989 -14.676 23.115 1.00 53.59 231 LEU A N 1
ATOM 1900 C CA . LEU A 1 231 ? -2.230 -13.907 23.276 1.00 53.59 231 LEU A CA 1
ATOM 1901 C C . LEU A 1 231 ? -3.480 -14.781 23.458 1.00 53.59 231 LEU A C 1
ATOM 1903 O O . LEU A 1 231 ? -4.431 -14.340 24.108 1.00 53.59 231 LEU A O 1
ATOM 1907 N N . PHE A 1 232 ? -3.517 -15.962 22.830 1.00 47.59 232 PHE A N 1
ATOM 1908 C CA . PHE A 1 232 ? -4.696 -16.839 22.788 1.00 47.59 232 PHE A CA 1
ATOM 1909 C C . PHE A 1 232 ? -4.614 -18.023 23.753 1.00 47.59 232 PHE A C 1
ATOM 1911 O O . PHE A 1 232 ? -5.649 -18.461 24.258 1.00 47.59 232 PHE A O 1
ATOM 1918 N N . PHE A 1 233 ? -3.409 -18.518 24.031 1.00 55.66 233 PHE A N 1
ATOM 1919 C CA . PHE A 1 233 ? -3.180 -19.683 24.886 1.00 55.66 233 PHE A CA 1
ATOM 1920 C C . PHE A 1 233 ? -2.554 -19.323 26.242 1.00 55.66 233 PHE A C 1
ATOM 1922 O O . PHE A 1 233 ? -2.541 -20.163 27.139 1.00 55.66 233 PHE A O 1
ATOM 1929 N N . GLY A 1 234 ? -2.156 -18.057 26.433 1.00 38.88 234 GLY A N 1
ATOM 1930 C CA . GLY A 1 234 ? -1.414 -17.598 27.607 1.00 38.88 234 GLY A CA 1
ATOM 1931 C C . GLY A 1 234 ? 0.075 -17.949 27.511 1.00 38.88 234 GLY A C 1
ATOM 1932 O O . GLY A 1 234 ? 0.459 -18.724 26.634 1.00 38.88 234 GLY A O 1
ATOM 1933 N N . PRO A 1 235 ? 0.932 -17.376 28.377 1.00 47.00 235 PRO A N 1
ATOM 1934 C CA . PRO A 1 235 ? 2.312 -17.833 28.480 1.00 47.00 235 PRO A CA 1
ATOM 1935 C C . PRO A 1 235 ? 2.300 -19.299 28.930 1.00 47.00 235 PRO A C 1
ATOM 1937 O O . PRO A 1 235 ? 1.695 -19.617 29.958 1.00 47.00 235 PRO A O 1
ATOM 1940 N N . VAL A 1 236 ? 2.914 -20.173 28.132 1.00 50.78 236 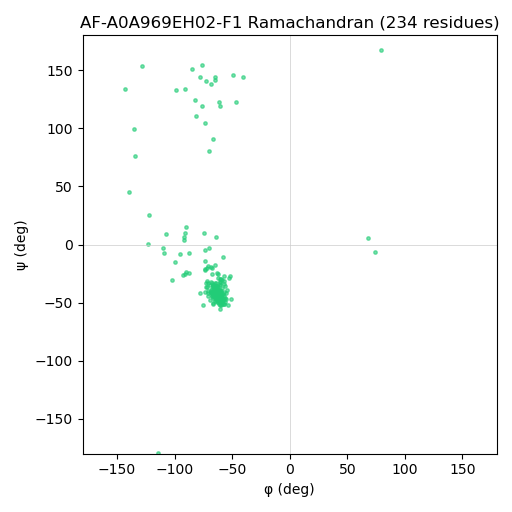VAL A N 1
ATOM 1941 C CA . VAL A 1 236 ? 3.175 -21.575 28.501 1.00 50.78 236 VAL A CA 1
ATOM 1942 C C . VAL A 1 236 ? 4.262 -21.630 29.567 1.00 50.78 236 VAL A C 1
ATOM 1944 O O . VAL A 1 236 ? 5.268 -20.899 29.413 1.00 50.78 236 VAL A O 1
#

pLDDT: mean 77.84, std 12.96, range [38.88, 97.94]